Protein AF-A0A849TI08-F1 (afdb_monomer_lite)

Foldseek 3Di:
DPDPPDVVVVVVVVVVVVLVVLVVVLVVLCVVCVPDPVVVVVVLVVLVVVLVVLLVVQLVPWDCSVVLSVLLVVLLCLLPPDDPDLVCLVVSLVVNVVVLVVSLVVSLVVRLVRLVVVCVVVVDDPVVSVVVSVVNSVSSVSSSVSSSVSSVVVSSVVVNVVSCVVNVVVVVVVVVVVVVVVVVVVVD

Structure (mmCIF, N/CA/C/O backbone):
data_AF-A0A849TI08-F1
#
_entry.id   AF-A0A849TI08-F1
#
loop_
_atom_site.group_PDB
_atom_site.id
_atom_site.type_symbol
_atom_site.label_atom_id
_atom_site.label_alt_id
_atom_site.label_comp_id
_atom_site.label_asym_id
_atom_site.label_entity_id
_atom_site.label_seq_id
_atom_site.pdbx_PDB_ins_code
_atom_site.Cartn_x
_atom_site.Cartn_y
_atom_site.Cartn_z
_atom_site.occupancy
_atom_site.B_iso_or_equiv
_atom_site.auth_seq_id
_atom_site.auth_comp_id
_atom_site.auth_asym_id
_atom_site.auth_atom_id
_atom_site.pdbx_PDB_model_num
ATOM 1 N N . ASN A 1 1 ? 38.161 28.190 -32.619 1.00 37.94 1 ASN A N 1
ATOM 2 C CA . ASN A 1 1 ? 36.701 28.297 -32.388 1.00 37.94 1 ASN A CA 1
ATOM 3 C C . ASN A 1 1 ? 36.112 26.927 -32.057 1.00 37.94 1 ASN A C 1
ATOM 5 O O . ASN A 1 1 ? 35.535 26.290 -32.924 1.00 37.94 1 ASN A O 1
ATOM 9 N N . TYR A 1 2 ? 36.261 26.454 -30.813 1.00 41.66 2 TYR A N 1
ATOM 10 C CA . TYR A 1 2 ? 35.628 25.212 -30.346 1.00 41.66 2 TYR A CA 1
ATOM 11 C C . TYR A 1 2 ? 34.242 25.532 -29.775 1.00 41.66 2 TYR A C 1
ATOM 13 O O . TYR A 1 2 ? 34.091 25.804 -28.589 1.00 41.66 2 TYR A O 1
ATOM 21 N N . LYS A 1 3 ? 33.224 25.559 -30.639 1.00 44.84 3 LYS A N 1
ATOM 22 C CA . LYS A 1 3 ? 31.820 25.780 -30.253 1.00 44.84 3 LYS A CA 1
ATOM 23 C C . LYS A 1 3 ? 30.939 24.603 -30.685 1.00 44.84 3 LYS A C 1
ATOM 25 O O . LYS A 1 3 ? 29.987 24.785 -31.427 1.00 44.84 3 LYS A O 1
ATOM 30 N N . LEU A 1 4 ? 31.268 23.394 -30.219 1.00 48.03 4 LEU A N 1
ATOM 31 C CA . LEU A 1 4 ? 30.389 22.207 -30.284 1.00 48.03 4 LEU A CA 1
ATOM 32 C C . LEU A 1 4 ? 30.379 21.379 -28.975 1.00 48.03 4 LEU A C 1
ATOM 34 O O . LEU A 1 4 ? 29.753 20.326 -28.915 1.00 48.03 4 LEU A O 1
ATOM 38 N N . GLY A 1 5 ? 31.042 21.847 -27.906 1.00 51.00 5 GLY A N 1
ATOM 39 C CA . GLY A 1 5 ? 31.359 21.018 -26.730 1.00 51.00 5 GLY A CA 1
ATOM 40 C C . GLY A 1 5 ? 30.502 21.200 -25.470 1.00 51.00 5 GLY A C 1
ATOM 41 O O . GLY A 1 5 ? 30.611 20.375 -24.572 1.00 51.00 5 GLY A O 1
ATOM 42 N N . ALA A 1 6 ? 29.660 22.235 -25.364 1.00 58.88 6 ALA A N 1
ATOM 43 C CA . ALA A 1 6 ? 28.949 22.526 -24.107 1.00 58.88 6 ALA A CA 1
ATOM 44 C C . ALA A 1 6 ? 27.520 21.957 -24.049 1.00 58.88 6 ALA A C 1
ATOM 46 O O . ALA A 1 6 ? 27.098 21.466 -23.008 1.00 58.88 6 ALA A O 1
ATOM 47 N N . LEU A 1 7 ? 26.775 21.977 -25.161 1.00 61.03 7 LEU A N 1
ATOM 48 C CA . LEU A 1 7 ? 25.401 21.457 -25.189 1.00 61.03 7 LEU A CA 1
ATOM 49 C C . LEU A 1 7 ? 25.372 19.931 -25.320 1.00 61.03 7 LEU A C 1
ATOM 51 O O . LEU A 1 7 ? 24.753 19.264 -24.498 1.00 61.03 7 LEU A O 1
ATOM 55 N N . ASN A 1 8 ? 26.101 19.370 -26.287 1.00 70.06 8 ASN A N 1
ATOM 56 C CA . ASN A 1 8 ? 26.101 17.924 -26.533 1.00 70.06 8 ASN A CA 1
ATOM 57 C C . ASN A 1 8 ? 26.667 17.126 -25.348 1.00 70.06 8 ASN A C 1
ATOM 59 O O . ASN A 1 8 ? 26.099 16.103 -24.979 1.00 70.06 8 ASN A O 1
ATOM 63 N N . SER A 1 9 ? 27.732 17.617 -24.706 1.00 74.25 9 SER A N 1
ATOM 64 C CA . SER A 1 9 ? 28.339 16.953 -23.543 1.00 74.25 9 SER A CA 1
ATOM 65 C C . SER A 1 9 ? 27.429 16.984 -22.314 1.00 74.25 9 SER A C 1
ATOM 67 O O . SER A 1 9 ? 27.289 15.970 -21.636 1.00 74.25 9 SER A O 1
ATOM 69 N N . ASN A 1 10 ? 26.753 18.110 -22.051 1.00 77.50 10 ASN A N 1
ATOM 70 C CA . ASN A 1 10 ? 25.797 18.205 -20.946 1.00 77.50 10 ASN A CA 1
ATOM 71 C C . ASN A 1 10 ? 24.572 17.314 -21.184 1.00 77.50 10 ASN A C 1
ATOM 73 O O . ASN A 1 10 ? 24.116 16.639 -20.264 1.00 77.50 10 ASN A O 1
ATOM 77 N N . VAL A 1 11 ? 24.069 17.261 -22.422 1.00 78.25 11 VAL A N 1
ATOM 78 C CA . VAL A 1 11 ? 22.968 16.362 -22.797 1.00 78.25 11 VAL A CA 1
ATOM 79 C C . VAL A 1 11 ? 23.388 14.900 -22.633 1.00 78.25 11 VAL A C 1
ATOM 81 O O . VAL A 1 11 ? 22.668 14.136 -21.996 1.00 78.25 11 VAL A O 1
ATOM 84 N N . ALA A 1 12 ? 24.569 14.513 -23.121 1.00 79.62 12 ALA A N 1
ATOM 85 C CA . ALA A 1 12 ? 25.089 13.154 -22.971 1.00 79.62 12 ALA A CA 1
ATOM 86 C C . ALA A 1 12 ? 25.277 12.758 -21.495 1.00 79.62 12 ALA A C 1
ATOM 88 O O . ALA A 1 12 ? 24.916 11.649 -21.100 1.00 79.62 12 ALA A O 1
ATOM 89 N N . PHE A 1 13 ? 25.781 13.674 -20.664 1.00 79.38 13 PHE A N 1
ATOM 90 C CA . PHE A 1 13 ? 25.929 13.466 -19.223 1.00 79.38 13 PHE A CA 1
ATOM 91 C C . PHE A 1 13 ? 24.577 13.258 -18.521 1.00 79.38 13 PHE A C 1
ATOM 93 O O . PHE A 1 13 ? 24.419 12.307 -17.756 1.00 79.38 13 PHE A O 1
ATOM 100 N N . ILE A 1 14 ? 23.575 14.093 -18.823 1.00 82.88 14 ILE A N 1
ATOM 101 C CA . ILE A 1 14 ? 22.218 13.958 -18.271 1.00 82.88 14 ILE A CA 1
ATOM 102 C C . ILE A 1 14 ? 21.575 12.639 -18.721 1.00 82.88 14 ILE A C 1
ATOM 104 O O . ILE A 1 14 ? 20.974 11.945 -17.902 1.00 82.88 14 ILE A O 1
ATOM 108 N N . VAL A 1 15 ? 21.733 12.251 -19.990 1.00 80.56 15 VAL A N 1
ATOM 109 C CA . VAL A 1 15 ? 21.227 10.969 -20.508 1.00 80.56 15 VAL A CA 1
ATOM 110 C C . VAL A 1 15 ? 21.872 9.792 -19.776 1.00 80.56 15 VAL A C 1
ATOM 112 O O . VAL A 1 15 ? 21.155 8.897 -19.331 1.00 80.56 15 VAL A O 1
ATOM 115 N N . MET A 1 16 ? 23.192 9.806 -19.570 1.00 83.56 16 MET A N 1
ATOM 116 C CA . MET A 1 16 ? 23.875 8.768 -18.789 1.00 83.56 16 MET A CA 1
ATOM 117 C C . MET A 1 16 ? 23.369 8.695 -17.346 1.00 83.56 16 MET A C 1
ATOM 119 O O . MET A 1 16 ? 23.127 7.597 -16.849 1.00 83.56 16 MET A O 1
ATOM 123 N N . LEU A 1 17 ? 23.145 9.836 -16.687 1.00 85.00 17 LEU A N 1
ATOM 124 C CA . LEU A 1 17 ? 22.570 9.874 -15.338 1.00 85.00 17 LEU A CA 1
ATOM 125 C C . LEU A 1 17 ? 21.150 9.302 -15.291 1.00 85.00 17 LEU A C 1
ATOM 127 O O . LEU A 1 17 ? 20.833 8.534 -14.383 1.00 85.00 17 LEU A O 1
ATOM 131 N N . ILE A 1 18 ? 20.303 9.630 -16.271 1.00 81.75 18 ILE A N 1
ATOM 132 C CA . ILE A 1 18 ? 18.939 9.092 -16.371 1.00 81.75 18 ILE A CA 1
ATOM 133 C C . ILE A 1 18 ? 18.975 7.576 -16.598 1.00 81.75 18 ILE A C 1
ATOM 135 O O . ILE A 1 18 ? 18.240 6.845 -15.935 1.00 81.75 18 ILE A O 1
ATOM 139 N N . VAL A 1 19 ? 19.841 7.086 -17.489 1.00 80.75 19 VAL A N 1
ATOM 140 C CA . VAL A 1 19 ? 19.988 5.650 -17.781 1.00 80.75 19 VAL A CA 1
ATOM 141 C C . VAL A 1 19 ? 20.526 4.889 -16.563 1.00 80.75 19 VAL A C 1
ATOM 143 O O . VAL A 1 19 ? 19.939 3.882 -16.163 1.00 80.75 19 VAL A O 1
ATOM 146 N N . ALA A 1 20 ? 21.585 5.388 -15.919 1.00 82.94 20 ALA A N 1
ATOM 147 C CA . ALA A 1 20 ? 22.158 4.781 -14.717 1.00 82.94 20 ALA A CA 1
ATOM 148 C C . ALA A 1 20 ? 21.165 4.799 -13.541 1.00 82.94 20 ALA A C 1
ATOM 150 O O . ALA A 1 20 ? 20.949 3.777 -12.885 1.00 82.94 20 ALA A O 1
ATOM 151 N N . GLY A 1 21 ? 20.493 5.934 -13.319 1.00 83.25 21 GLY A N 1
ATOM 152 C CA . GLY A 1 21 ? 19.443 6.077 -12.310 1.00 83.25 21 GLY A CA 1
ATOM 153 C C . GLY A 1 21 ? 18.250 5.152 -12.569 1.00 83.25 21 GLY A C 1
ATOM 154 O O . GLY A 1 21 ? 17.744 4.522 -11.639 1.00 83.25 21 GLY A O 1
ATOM 155 N N . SER A 1 22 ? 17.850 4.988 -13.834 1.00 81.75 22 SER A N 1
ATOM 156 C CA . SER A 1 22 ? 16.802 4.049 -14.252 1.00 81.75 22 SER A CA 1
ATOM 157 C C . SER A 1 22 ? 17.158 2.601 -13.902 1.00 81.75 22 SER A C 1
ATOM 159 O O . SER A 1 22 ? 16.290 1.863 -13.435 1.00 81.75 22 SER A O 1
ATOM 161 N N . GLY A 1 23 ? 18.427 2.198 -14.032 1.00 77.31 23 GLY A N 1
ATOM 162 C CA . GLY A 1 23 ? 18.893 0.868 -13.625 1.00 77.31 23 GLY A CA 1
ATOM 163 C C . GLY A 1 23 ? 18.788 0.618 -12.114 1.00 77.31 23 GLY A C 1
ATOM 164 O O . GLY A 1 23 ? 18.317 -0.440 -11.687 1.00 77.31 23 GLY A O 1
ATOM 165 N N . VAL A 1 24 ? 19.162 1.606 -11.292 1.00 81.50 24 VAL A N 1
ATOM 166 C CA . VAL A 1 24 ? 19.056 1.524 -9.820 1.00 81.50 24 VAL A CA 1
ATOM 167 C C . VAL A 1 24 ? 17.592 1.445 -9.376 1.00 81.50 24 VAL A C 1
ATOM 169 O O . VAL A 1 24 ? 17.234 0.580 -8.572 1.00 81.50 24 VAL A O 1
ATOM 172 N N . ILE A 1 25 ? 16.733 2.301 -9.939 1.00 79.69 25 ILE A N 1
ATOM 173 C CA . ILE A 1 25 ? 15.285 2.300 -9.679 1.00 79.69 25 ILE A CA 1
ATOM 174 C C . ILE A 1 25 ? 14.667 0.964 -10.106 1.00 79.69 25 ILE A C 1
ATOM 176 O O . ILE A 1 25 ? 13.910 0.364 -9.341 1.00 79.69 25 ILE A O 1
ATOM 180 N N . GLY A 1 26 ? 15.045 0.457 -11.281 1.00 74.50 26 GLY A N 1
ATOM 181 C CA . GLY A 1 26 ? 14.608 -0.838 -11.793 1.00 74.50 26 GLY A CA 1
ATOM 182 C C . GLY A 1 26 ? 14.936 -1.980 -10.839 1.00 74.50 26 GLY A C 1
ATOM 183 O O . GLY A 1 26 ? 14.050 -2.752 -10.482 1.00 74.50 26 GLY A O 1
ATOM 184 N N . ARG A 1 27 ? 16.175 -2.048 -10.333 1.00 79.12 27 ARG A N 1
ATOM 185 C CA . ARG A 1 27 ? 16.592 -3.066 -9.351 1.00 79.12 27 ARG A CA 1
ATOM 186 C C . ARG A 1 27 ? 15.822 -2.960 -8.032 1.00 79.12 27 ARG A C 1
ATOM 188 O O . ARG A 1 27 ? 15.434 -3.987 -7.473 1.00 79.12 27 ARG A O 1
ATOM 195 N N . TYR A 1 28 ? 15.574 -1.744 -7.544 1.00 77.62 28 TYR A N 1
ATOM 196 C CA . TYR A 1 28 ? 14.790 -1.526 -6.327 1.00 77.62 28 TYR A CA 1
ATOM 197 C C . TYR A 1 28 ? 13.341 -2.016 -6.485 1.00 77.62 28 TYR A C 1
ATOM 199 O O . TYR A 1 28 ? 12.833 -2.756 -5.639 1.00 77.62 28 TYR A O 1
ATOM 207 N N . ILE A 1 29 ? 12.690 -1.659 -7.597 1.00 74.00 29 ILE A N 1
ATOM 208 C CA . ILE A 1 29 ? 11.325 -2.098 -7.915 1.00 74.00 29 ILE A CA 1
ATOM 209 C C . ILE A 1 29 ? 11.286 -3.617 -8.133 1.00 74.00 29 ILE A C 1
ATOM 211 O O . ILE A 1 29 ? 10.404 -4.294 -7.605 1.00 74.00 29 ILE A O 1
ATOM 215 N N . TYR A 1 30 ? 12.269 -4.172 -8.844 1.00 69.69 30 TYR A N 1
ATOM 216 C CA . TYR A 1 30 ? 12.378 -5.603 -9.116 1.00 69.69 30 TYR A CA 1
ATOM 217 C C . TYR A 1 30 ? 12.456 -6.420 -7.824 1.00 69.69 30 TYR A C 1
ATOM 219 O O . TYR A 1 30 ? 11.678 -7.355 -7.647 1.00 69.69 30 TYR A O 1
ATOM 227 N N . GLY A 1 31 ? 13.291 -6.013 -6.861 1.00 71.94 31 GLY A N 1
ATOM 228 C CA . GLY A 1 31 ? 13.360 -6.663 -5.546 1.00 71.94 31 GLY A CA 1
ATOM 229 C C . GLY A 1 31 ? 12.025 -6.641 -4.792 1.00 71.94 31 GLY A C 1
ATOM 230 O O . GLY A 1 31 ? 11.697 -7.576 -4.063 1.00 71.94 31 GLY A O 1
ATOM 231 N N . LYS A 1 32 ? 11.200 -5.612 -5.014 1.00 69.12 32 LYS A N 1
ATOM 232 C CA . LYS A 1 32 ? 9.851 -5.531 -4.447 1.00 69.12 32 LYS A CA 1
ATOM 233 C C . LYS A 1 32 ? 8.814 -6.331 -5.238 1.00 69.12 32 LYS A C 1
ATOM 235 O O . LYS A 1 32 ? 7.817 -6.703 -4.631 1.00 69.12 32 LYS A O 1
ATOM 240 N N . ILE A 1 33 ? 9.030 -6.678 -6.512 1.00 66.25 33 ILE A N 1
ATOM 241 C CA . ILE A 1 33 ? 8.042 -7.327 -7.410 1.00 66.25 33 ILE A CA 1
ATOM 242 C C . ILE A 1 33 ? 8.385 -8.787 -7.792 1.00 66.25 33 ILE A C 1
ATOM 244 O O . ILE A 1 33 ? 7.500 -9.530 -8.217 1.00 66.25 33 ILE A O 1
ATOM 248 N N . HIS A 1 34 ? 9.568 -9.303 -7.449 1.00 52.38 34 HIS A N 1
ATOM 249 C CA . HIS A 1 34 ? 10.001 -10.637 -7.900 1.00 52.38 34 HIS A CA 1
ATOM 250 C C . HIS A 1 34 ? 9.404 -11.896 -7.212 1.00 52.38 34 HIS A C 1
ATOM 252 O O . HIS A 1 34 ? 9.575 -12.998 -7.714 1.00 52.38 34 HIS A O 1
ATOM 258 N N . LEU A 1 35 ? 8.621 -11.804 -6.132 1.00 52.06 35 LEU A N 1
ATOM 259 C CA . LEU A 1 35 ? 7.678 -12.884 -5.777 1.00 52.06 35 LEU A CA 1
ATOM 260 C C . LEU A 1 35 ? 6.534 -12.881 -6.808 1.00 52.06 35 LEU A C 1
ATOM 262 O O . LEU A 1 35 ? 5.759 -11.925 -6.840 1.00 52.06 35 LEU A O 1
ATOM 266 N N . GLY A 1 36 ? 6.493 -13.902 -7.671 1.00 55.50 36 GLY A N 1
ATOM 267 C CA . GLY A 1 36 ? 5.693 -14.018 -8.900 1.00 55.50 36 GLY A CA 1
ATOM 268 C C . GLY A 1 36 ? 4.439 -13.140 -8.992 1.00 55.50 36 GLY A C 1
ATOM 269 O O . GLY A 1 36 ? 3.529 -13.251 -8.174 1.00 55.50 36 GLY A O 1
ATOM 270 N N . LEU A 1 37 ? 4.373 -12.302 -10.032 1.00 55.16 37 LEU A N 1
ATOM 271 C CA . LEU A 1 37 ? 3.255 -11.392 -10.333 1.00 55.16 37 LEU A CA 1
ATOM 272 C C . LEU A 1 37 ? 1.881 -12.082 -10.243 1.00 55.16 37 LEU A C 1
ATOM 274 O O . LEU A 1 37 ? 0.941 -11.517 -9.687 1.00 55.16 37 LEU A O 1
ATOM 278 N N . ASN A 1 38 ? 1.787 -13.329 -10.711 1.00 55.62 38 A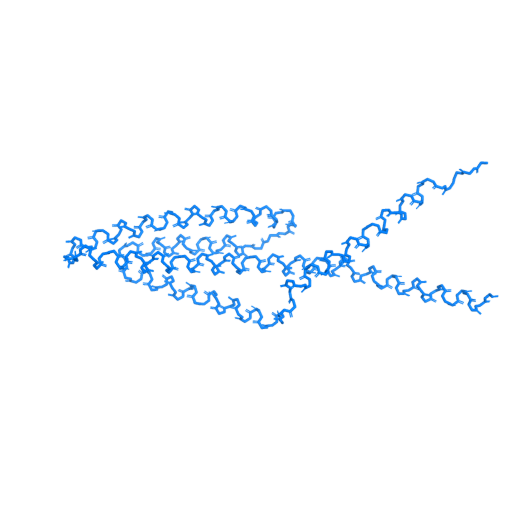SN A N 1
ATOM 279 C CA . ASN A 1 38 ? 0.559 -14.122 -10.644 1.00 55.62 38 ASN A CA 1
ATOM 280 C C . ASN A 1 38 ? 0.262 -14.614 -9.219 1.00 55.62 38 ASN A C 1
ATOM 282 O O . ASN A 1 38 ? -0.857 -14.455 -8.738 1.00 55.62 38 ASN A O 1
ATOM 286 N N . GLY A 1 39 ? 1.272 -15.124 -8.505 1.00 58.44 39 GLY A N 1
ATOM 287 C CA . GLY A 1 39 ? 1.126 -15.566 -7.114 1.00 58.44 39 GLY A CA 1
ATOM 288 C C . GLY A 1 39 ? 0.742 -14.423 -6.175 1.00 58.44 39 GLY A C 1
ATOM 289 O O . GLY A 1 39 ? -0.049 -14.609 -5.255 1.00 58.44 39 GLY A O 1
ATOM 290 N N . ARG A 1 40 ? 1.222 -13.204 -6.445 1.00 62.88 40 ARG A N 1
ATOM 291 C CA . ARG A 1 40 ? 0.862 -12.030 -5.649 1.00 62.88 40 ARG A CA 1
ATOM 292 C C . ARG A 1 40 ? -0.497 -11.437 -5.960 1.00 62.88 40 ARG A C 1
ATOM 294 O O . ARG A 1 40 ? -1.150 -10.994 -5.023 1.00 62.88 40 ARG A O 1
ATOM 301 N N . LYS A 1 41 ? -0.956 -11.461 -7.213 1.00 64.62 41 LYS A N 1
ATOM 302 C CA . LYS A 1 41 ? -2.346 -11.092 -7.533 1.00 64.62 41 LYS A CA 1
ATOM 303 C C . LYS A 1 41 ? -3.334 -12.025 -6.838 1.00 64.62 41 LYS A C 1
ATOM 305 O O . LYS A 1 41 ? -4.305 -11.548 -6.259 1.00 64.62 41 LYS A O 1
ATOM 310 N N . VAL A 1 42 ? -3.035 -13.326 -6.816 1.00 64.88 42 VAL A N 1
ATOM 311 C CA . VAL A 1 42 ? -3.814 -14.319 -6.061 1.00 64.88 42 VAL A CA 1
ATOM 312 C C . VAL A 1 42 ? -3.760 -14.030 -4.561 1.00 64.88 42 VAL A C 1
ATOM 314 O O . VAL A 1 42 ? -4.810 -13.937 -3.935 1.00 64.88 42 VAL A O 1
ATOM 317 N N . ALA A 1 43 ? -2.572 -13.785 -4.000 1.00 69.38 43 ALA A N 1
ATOM 318 C CA . ALA A 1 43 ? -2.433 -13.469 -2.579 1.00 69.38 43 ALA A CA 1
ATOM 319 C C . ALA A 1 43 ? -3.159 -12.171 -2.181 1.00 69.38 43 ALA A C 1
ATOM 321 O O . ALA A 1 43 ? -3.722 -12.090 -1.100 1.00 69.38 43 ALA A O 1
ATOM 322 N N . ILE A 1 44 ? -3.175 -11.147 -3.037 1.00 67.25 44 ILE A N 1
ATOM 323 C CA . ILE A 1 44 ? -3.881 -9.886 -2.766 1.00 67.25 44 ILE A CA 1
ATOM 324 C C . ILE A 1 44 ? -5.386 -10.071 -2.836 1.00 67.25 44 ILE A C 1
ATOM 326 O O . ILE A 1 44 ? -6.090 -9.539 -1.984 1.00 67.25 44 ILE A O 1
ATOM 330 N N . LYS A 1 45 ? -5.871 -10.835 -3.820 1.00 74.38 45 LYS A N 1
ATOM 331 C CA . LYS A 1 45 ? -7.284 -11.190 -3.903 1.00 74.38 45 LYS A CA 1
ATOM 332 C C . LYS A 1 45 ? -7.721 -11.947 -2.649 1.00 74.38 45 LYS A C 1
ATOM 334 O O . LYS A 1 45 ? -8.697 -11.548 -2.039 1.00 74.38 45 LYS A O 1
ATOM 339 N N . GLN A 1 46 ? -6.936 -12.929 -2.205 1.00 75.81 46 GLN A N 1
ATOM 340 C CA . GLN A 1 46 ? -7.174 -13.638 -0.943 1.00 75.81 46 GLN A CA 1
ATOM 341 C C . GLN A 1 46 ? -7.181 -12.687 0.259 1.00 75.81 46 GLN A C 1
ATOM 343 O O . GLN A 1 46 ? -8.123 -12.698 1.032 1.00 75.81 46 GLN A O 1
ATOM 348 N N . ILE A 1 47 ? -6.197 -11.790 0.371 1.00 72.44 47 ILE A N 1
ATOM 349 C CA . ILE A 1 47 ? -6.132 -10.798 1.456 1.00 72.44 47 ILE A CA 1
ATOM 350 C C . ILE A 1 47 ? -7.357 -9.861 1.458 1.00 72.44 47 ILE A C 1
ATOM 352 O O . ILE A 1 47 ? -7.835 -9.479 2.524 1.00 72.44 47 ILE A O 1
ATOM 356 N N . LEU A 1 48 ? -7.855 -9.464 0.284 1.00 74.75 48 LEU A N 1
ATOM 357 C CA . LEU A 1 48 ? -9.067 -8.649 0.138 1.00 74.75 48 LEU A CA 1
ATOM 358 C C . LEU A 1 48 ? -10.335 -9.446 0.468 1.00 74.75 48 LEU A C 1
ATOM 360 O O . LEU A 1 48 ? -11.226 -8.910 1.124 1.00 74.75 48 LEU A O 1
ATOM 364 N N . ASP A 1 49 ? -10.402 -10.709 0.053 1.00 79.31 49 ASP A N 1
ATOM 365 C CA . ASP A 1 49 ? -11.514 -11.613 0.350 1.00 79.31 49 ASP A CA 1
ATOM 366 C C . ASP A 1 49 ? -11.583 -11.911 1.862 1.00 79.31 49 ASP A C 1
ATOM 368 O O . ASP A 1 49 ? -12.658 -11.822 2.459 1.00 79.31 49 ASP A O 1
ATOM 372 N N . ASP A 1 50 ? -10.437 -12.139 2.510 1.00 76.88 50 ASP A N 1
ATOM 373 C CA . ASP A 1 50 ? -10.306 -12.287 3.964 1.00 76.88 50 ASP A CA 1
ATOM 374 C C . ASP A 1 50 ? -10.719 -10.998 4.688 1.00 76.88 50 ASP A C 1
ATOM 376 O O . ASP A 1 50 ? -11.450 -11.030 5.680 1.00 76.88 50 ASP A O 1
ATOM 380 N N . ALA A 1 51 ? -10.303 -9.836 4.171 1.00 75.00 51 ALA A N 1
ATOM 381 C CA . ALA A 1 51 ? -10.695 -8.531 4.697 1.00 75.00 51 ALA A CA 1
ATOM 382 C C . ALA A 1 51 ? -12.212 -8.299 4.605 1.00 75.00 51 ALA A C 1
ATOM 384 O O . ALA A 1 51 ? -12.819 -7.827 5.570 1.00 75.00 51 ALA A O 1
ATOM 385 N N . ALA A 1 52 ? -12.836 -8.684 3.491 1.00 77.12 52 ALA A N 1
ATOM 386 C CA . ALA A 1 52 ? -14.285 -8.648 3.327 1.00 77.12 52 ALA A CA 1
ATOM 387 C C . ALA A 1 52 ? -14.994 -9.637 4.272 1.00 77.12 52 ALA A C 1
ATOM 389 O O . ALA A 1 52 ? -16.060 -9.324 4.804 1.00 77.12 52 ALA A O 1
ATOM 390 N N . GLY A 1 53 ? -14.395 -10.805 4.527 1.00 77.62 53 GLY A N 1
ATOM 391 C CA . GLY A 1 53 ? -14.852 -11.757 5.541 1.00 77.62 53 GLY A CA 1
ATOM 392 C C . GLY A 1 53 ? -14.863 -11.144 6.943 1.00 77.62 53 GLY A C 1
ATOM 393 O O . GLY A 1 53 ? -15.906 -11.127 7.593 1.00 77.62 53 GLY A O 1
ATOM 394 N N . MET A 1 54 ? -13.745 -10.545 7.367 1.00 73.88 54 MET A N 1
ATOM 395 C CA . MET A 1 54 ? -13.626 -9.862 8.665 1.00 73.88 54 MET A CA 1
ATOM 396 C C . MET A 1 54 ? -14.636 -8.716 8.816 1.00 73.88 54 MET A C 1
ATOM 398 O O . MET A 1 54 ? -15.238 -8.546 9.876 1.00 73.88 54 MET A O 1
ATOM 402 N N . GLN A 1 55 ? -14.854 -7.944 7.749 1.00 73.44 55 GLN A N 1
ATOM 403 C CA . GLN A 1 55 ? -15.839 -6.863 7.715 1.00 73.44 55 GLN A CA 1
ATOM 404 C C . GLN A 1 55 ? -17.276 -7.380 7.904 1.00 73.44 55 GLN A C 1
ATOM 406 O O . GLN A 1 55 ? -18.047 -6.766 8.643 1.00 73.44 55 GLN A O 1
ATOM 411 N N . ARG A 1 56 ? -17.640 -8.514 7.286 1.00 75.50 56 ARG A N 1
ATOM 412 C CA . ARG A 1 56 ? -18.962 -9.140 7.482 1.00 75.50 56 ARG A CA 1
ATOM 413 C C . ARG A 1 56 ? -19.145 -9.665 8.903 1.00 75.50 56 ARG A C 1
ATOM 415 O O . ARG A 1 56 ? -20.203 -9.428 9.478 1.00 75.50 56 ARG A O 1
ATOM 422 N N . SER A 1 57 ? -18.127 -10.311 9.476 1.00 72.56 57 SER A N 1
ATOM 423 C CA . SER A 1 57 ? -18.178 -10.794 10.863 1.00 72.56 57 SER A CA 1
ATOM 424 C C . SER A 1 57 ? -18.389 -9.647 11.856 1.00 72.56 57 SER A C 1
ATOM 426 O O . SER A 1 57 ? -19.202 -9.757 12.764 1.00 72.56 57 SER A O 1
ATOM 428 N N . LEU A 1 58 ? -17.726 -8.505 11.641 1.00 70.44 58 LEU A N 1
ATOM 429 C CA . LEU A 1 58 ? -17.904 -7.311 12.476 1.00 70.44 58 LEU A CA 1
ATOM 430 C C . LEU A 1 58 ? -19.297 -6.683 12.339 1.00 70.44 58 LEU A C 1
ATOM 432 O O . LEU A 1 58 ? -19.856 -6.219 13.328 1.00 70.44 58 LEU A O 1
ATOM 436 N N . GLY A 1 59 ? -19.862 -6.626 11.131 1.00 70.44 59 GLY A N 1
ATOM 437 C CA . GLY A 1 59 ? -21.159 -5.981 10.928 1.00 70.44 59 GLY A CA 1
ATOM 438 C C . GLY A 1 59 ? -22.374 -6.826 11.313 1.00 70.44 59 GLY A C 1
ATOM 439 O O . GLY A 1 59 ? -23.431 -6.249 11.552 1.00 70.44 59 GLY A O 1
ATOM 440 N N . GLY A 1 60 ? -22.237 -8.155 11.377 1.00 70.69 60 GLY A N 1
ATOM 441 C CA . GLY A 1 60 ? -23.311 -9.058 11.805 1.00 70.69 60 GLY A CA 1
ATOM 442 C C . GLY A 1 60 ? -23.555 -9.062 13.318 1.00 70.69 60 GLY A C 1
ATOM 443 O O . GLY A 1 60 ? -24.697 -9.205 13.746 1.00 70.69 60 GLY A O 1
ATOM 444 N N . ASP A 1 61 ? -22.504 -8.847 14.114 1.00 67.88 61 ASP A N 1
ATOM 445 C CA . ASP A 1 61 ? -22.540 -9.001 15.577 1.00 67.88 61 ASP A CA 1
ATOM 446 C C . ASP A 1 61 ? -22.685 -7.679 16.355 1.00 67.88 61 ASP A C 1
ATOM 448 O O . ASP A 1 61 ? -22.804 -7.699 17.581 1.00 67.88 61 ASP A O 1
ATOM 452 N N . LEU A 1 62 ? -22.663 -6.521 15.679 1.00 66.38 62 LEU A N 1
ATOM 453 C CA . LEU A 1 62 ? -22.634 -5.203 16.326 1.00 66.38 62 LEU A CA 1
ATOM 454 C C . LEU A 1 62 ? -23.846 -4.323 15.963 1.00 66.38 62 LEU A C 1
ATOM 456 O O . LEU A 1 62 ? -24.127 -4.113 14.778 1.00 66.38 62 LEU A O 1
ATOM 460 N N . PRO A 1 63 ? -24.502 -3.680 16.950 1.00 64.81 63 PRO A N 1
ATOM 461 C CA . PRO A 1 63 ? -25.439 -2.589 16.700 1.00 64.81 63 PRO A CA 1
ATOM 462 C C . PRO A 1 63 ? -24.722 -1.435 15.987 1.00 64.81 63 PRO A C 1
ATOM 464 O O . PRO A 1 63 ? -23.701 -0.937 16.464 1.00 64.81 63 PRO A O 1
ATOM 467 N N . GLY A 1 64 ? -25.239 -1.011 14.831 1.00 67.06 64 GLY A N 1
ATOM 468 C CA . GLY A 1 64 ? -24.568 -0.029 13.964 1.00 67.06 64 GLY A CA 1
ATOM 469 C C . GLY A 1 64 ? -23.501 -0.628 13.035 1.00 67.06 64 GLY A C 1
ATOM 470 O O . GLY A 1 64 ? -22.721 0.111 12.431 1.00 67.06 64 GLY A O 1
ATOM 471 N N . GLY A 1 65 ? -23.470 -1.957 12.886 1.00 69.50 65 GLY A N 1
ATOM 472 C CA . GLY A 1 65 ? -22.558 -2.670 11.994 1.00 69.50 65 GLY A CA 1
ATOM 473 C C . GLY A 1 65 ? -22.613 -2.211 10.532 1.00 69.50 65 GLY A C 1
ATOM 474 O O . GLY A 1 65 ? -21.581 -2.194 9.866 1.00 69.50 65 GLY A O 1
ATOM 475 N N . SER A 1 66 ? -23.769 -1.754 10.038 1.00 73.44 66 SER A N 1
ATOM 476 C CA . SER A 1 66 ? -23.916 -1.228 8.671 1.00 73.44 66 SER A CA 1
ATOM 477 C C . SER A 1 66 ? -23.071 0.027 8.418 1.00 73.44 66 SER A C 1
ATOM 479 O O . SER A 1 66 ? -22.405 0.112 7.388 1.00 73.44 66 SER A O 1
ATOM 481 N N . GLU A 1 67 ? -23.025 0.968 9.366 1.00 76.19 67 GLU A N 1
ATOM 482 C CA . GLU A 1 67 ? -22.195 2.176 9.261 1.00 76.19 67 GLU A CA 1
ATOM 483 C C . GLU A 1 67 ? -20.701 1.845 9.336 1.00 76.19 67 GLU A C 1
ATOM 485 O O . GLU A 1 67 ? -19.889 2.436 8.624 1.00 76.19 67 GLU A O 1
ATOM 490 N N . ILE A 1 68 ? -20.335 0.877 10.182 1.00 72.94 68 ILE A N 1
ATOM 491 C CA . ILE A 1 68 ? -18.958 0.383 10.320 1.00 72.94 68 ILE A CA 1
ATOM 492 C C . ILE A 1 68 ? -18.497 -0.250 9.005 1.00 72.94 68 ILE A C 1
ATOM 494 O O . ILE A 1 68 ? -17.428 0.093 8.494 1.00 72.94 68 ILE A O 1
ATOM 498 N N . ILE A 1 69 ? -19.329 -1.118 8.421 1.00 78.12 69 ILE A N 1
ATOM 499 C CA . ILE A 1 69 ? -19.091 -1.717 7.107 1.00 78.12 69 ILE A CA 1
ATOM 500 C C . ILE A 1 69 ? -18.951 -0.618 6.048 1.00 78.12 69 ILE A C 1
ATOM 502 O O . ILE A 1 69 ? -18.022 -0.681 5.248 1.00 78.12 69 ILE A O 1
ATOM 506 N N . GLN A 1 70 ? -19.818 0.392 6.043 1.00 79.88 70 GLN A N 1
ATOM 507 C CA . GLN A 1 70 ? -19.789 1.453 5.036 1.00 79.88 70 GLN A CA 1
ATOM 508 C C . GLN A 1 70 ? -18.532 2.337 5.134 1.00 79.88 70 GLN A C 1
ATOM 510 O O . GLN A 1 70 ? -17.944 2.700 4.112 1.00 79.88 70 GLN A O 1
ATOM 515 N N . GLU A 1 71 ? -18.066 2.666 6.344 1.00 77.88 71 GLU A N 1
ATOM 516 C CA . GLU A 1 71 ? -16.810 3.411 6.532 1.00 77.88 71 GLU A CA 1
ATOM 517 C C . GLU A 1 71 ? -15.604 2.578 6.062 1.00 77.88 71 GLU A C 1
ATOM 519 O O . GLU A 1 71 ? -14.702 3.092 5.390 1.00 77.88 71 GLU A O 1
ATOM 524 N N . MET A 1 72 ? -15.617 1.272 6.348 1.00 75.25 72 MET A N 1
ATOM 525 C CA . MET A 1 72 ? -14.595 0.329 5.893 1.00 75.25 72 MET A CA 1
ATOM 526 C C . MET A 1 72 ? -14.566 0.205 4.362 1.00 75.25 72 MET A C 1
ATOM 528 O O . MET A 1 72 ? -13.476 0.286 3.784 1.00 75.25 72 MET A O 1
ATOM 532 N N . SER A 1 73 ? -15.719 0.069 3.696 1.00 77.25 73 SER A N 1
ATOM 533 C CA . SER A 1 73 ? -15.797 -0.046 2.231 1.00 77.25 73 SER A CA 1
ATOM 534 C C . SER A 1 73 ? -15.388 1.247 1.529 1.00 77.25 73 SER A C 1
ATOM 536 O O . SER A 1 73 ? -14.588 1.211 0.598 1.00 77.25 73 SER A O 1
ATOM 538 N N . THR A 1 74 ? -15.835 2.400 2.031 1.00 81.50 74 THR A N 1
ATOM 539 C CA . THR A 1 74 ? -15.456 3.715 1.488 1.00 81.50 74 THR A CA 1
ATOM 540 C C . THR A 1 74 ? -13.940 3.910 1.548 1.00 81.50 74 THR A C 1
ATOM 542 O O . THR A 1 74 ? -13.316 4.394 0.602 1.00 81.50 74 THR A O 1
ATOM 545 N N . PHE A 1 75 ? -13.306 3.500 2.653 1.00 76.50 75 PHE A N 1
ATOM 546 C CA . PHE A 1 75 ? -11.851 3.545 2.760 1.00 76.50 75 PHE A CA 1
ATOM 547 C C . PHE A 1 75 ? -11.167 2.607 1.753 1.00 76.50 75 PHE A C 1
ATOM 549 O O . PHE A 1 75 ? -10.176 3.003 1.135 1.00 76.50 75 PHE A O 1
ATOM 556 N N . ALA A 1 76 ? -11.693 1.393 1.565 1.00 75.62 76 ALA A N 1
ATOM 557 C CA . ALA A 1 76 ? -11.170 0.432 0.597 1.00 75.62 76 ALA A CA 1
ATOM 558 C C . ALA A 1 76 ? -11.215 0.978 -0.836 1.00 75.62 76 ALA A C 1
ATOM 560 O O . ALA A 1 76 ? -10.208 0.925 -1.543 1.00 75.62 76 ALA A O 1
ATOM 561 N N . GLU A 1 77 ? -12.339 1.571 -1.239 1.00 79.00 77 GLU A N 1
ATOM 562 C CA . GLU A 1 77 ? -12.506 2.191 -2.556 1.00 79.00 77 GLU A CA 1
ATOM 563 C C . GLU A 1 77 ? -11.509 3.330 -2.774 1.00 79.00 77 GLU A C 1
ATOM 565 O O . GLU A 1 77 ? -10.810 3.369 -3.786 1.00 79.00 77 GLU A O 1
ATOM 570 N N . VAL A 1 78 ? -11.362 4.222 -1.791 1.00 78.38 78 VAL A N 1
ATOM 571 C CA . VAL A 1 78 ? -10.398 5.327 -1.868 1.00 78.38 78 VAL A CA 1
ATOM 572 C C . VAL A 1 78 ? -8.959 4.806 -1.917 1.00 78.38 78 VAL A C 1
ATOM 574 O O . VAL A 1 78 ? -8.126 5.362 -2.638 1.00 78.38 78 VAL A O 1
ATOM 577 N N . ALA A 1 79 ? -8.630 3.741 -1.186 1.00 72.88 79 ALA A N 1
ATOM 578 C CA . ALA A 1 79 ? -7.306 3.129 -1.239 1.00 72.88 79 ALA A CA 1
ATOM 579 C C . ALA A 1 79 ? -7.019 2.522 -2.623 1.00 72.88 79 ALA A C 1
ATOM 581 O O . ALA A 1 79 ? -5.939 2.754 -3.177 1.00 72.88 79 ALA A O 1
ATOM 582 N N . MET A 1 80 ? -8.001 1.828 -3.204 1.00 72.19 80 MET A N 1
ATOM 583 C CA . MET A 1 80 ? -7.903 1.119 -4.486 1.00 72.19 80 MET A CA 1
ATOM 584 C C . MET A 1 80 ? -8.140 1.988 -5.727 1.00 72.19 80 MET A C 1
ATOM 586 O O . MET A 1 80 ? -7.864 1.532 -6.836 1.00 72.19 80 MET A O 1
ATOM 590 N N . ALA A 1 81 ? -8.606 3.230 -5.568 1.00 75.00 81 ALA A N 1
ATOM 591 C CA . ALA A 1 81 ? -8.937 4.109 -6.684 1.00 75.00 81 ALA A CA 1
ATOM 592 C C . ALA A 1 81 ? -7.780 4.231 -7.709 1.00 75.00 81 ALA A C 1
ATOM 594 O O . ALA A 1 81 ? -6.628 4.491 -7.312 1.00 75.00 81 ALA A O 1
ATOM 595 N N . PRO A 1 82 ? -8.062 4.094 -9.023 1.00 61.69 82 PRO A N 1
ATOM 596 C CA . PRO A 1 82 ? -7.072 4.313 -10.073 1.00 61.69 82 PRO A CA 1
ATOM 597 C C . PRO A 1 82 ? -6.586 5.771 -10.047 1.00 61.69 82 PRO A C 1
ATOM 599 O O . PRO A 1 82 ? -7.390 6.693 -9.944 1.00 61.69 82 PRO A O 1
ATOM 602 N N . ARG A 1 83 ? -5.270 6.012 -10.144 1.00 69.44 83 ARG A N 1
ATOM 603 C CA . ARG A 1 83 ? -4.682 7.372 -10.072 1.00 69.44 83 ARG A CA 1
ATOM 604 C C . ARG A 1 83 ? -3.780 7.665 -11.259 1.00 69.44 83 ARG A C 1
ATOM 606 O O . ARG A 1 83 ? -2.674 7.145 -11.288 1.00 69.44 83 ARG A O 1
ATOM 613 N N . CYS A 1 84 ? -4.188 8.478 -12.224 1.00 55.94 84 CYS A N 1
ATOM 614 C CA . CYS A 1 84 ? -3.474 8.622 -13.501 1.00 55.94 84 CYS A CA 1
ATOM 615 C C . CYS A 1 84 ? -2.029 9.153 -13.396 1.00 55.94 84 CYS A C 1
ATOM 617 O O . CYS A 1 84 ? -1.196 8.766 -14.211 1.00 55.94 84 CYS A O 1
ATOM 619 N N . HIS A 1 85 ? -1.696 9.971 -12.390 1.00 66.50 85 HIS A N 1
ATOM 620 C CA . HIS A 1 85 ? -0.372 10.602 -12.286 1.00 66.50 85 HIS A CA 1
ATOM 621 C C . HIS A 1 85 ? 0.523 9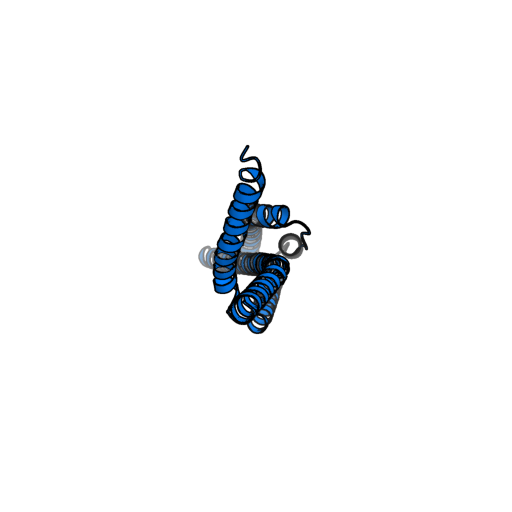.981 -11.200 1.00 66.50 85 HIS A C 1
ATOM 623 O O . HIS A 1 85 ? 0.084 9.741 -10.075 1.00 66.50 85 HIS A O 1
ATOM 629 N N . ALA A 1 86 ? 1.815 9.793 -11.503 1.00 63.12 86 ALA A N 1
ATOM 630 C CA . ALA A 1 86 ? 2.800 9.229 -10.569 1.00 63.12 86 ALA A CA 1
ATOM 631 C C . ALA A 1 86 ? 2.929 10.044 -9.265 1.00 63.12 86 ALA A C 1
ATOM 633 O O . ALA A 1 86 ? 3.008 9.474 -8.176 1.00 63.12 86 ALA A O 1
ATOM 634 N N . THR A 1 87 ? 2.860 11.375 -9.358 1.00 64.81 87 THR A N 1
ATOM 635 C CA . THR A 1 87 ? 2.875 12.292 -8.205 1.00 64.81 87 THR A CA 1
ATOM 636 C C . THR A 1 87 ? 1.624 12.156 -7.336 1.00 64.81 87 THR A C 1
ATOM 638 O O . THR A 1 87 ? 1.730 12.119 -6.112 1.00 64.81 87 THR A O 1
ATOM 641 N N . GLN A 1 88 ? 0.443 11.996 -7.946 1.00 66.31 88 GLN A N 1
ATOM 642 C CA . GLN A 1 88 ? -0.805 11.714 -7.226 1.00 66.31 88 GLN A CA 1
ATOM 643 C C . GLN A 1 88 ? -0.761 10.351 -6.534 1.00 66.31 88 GLN A C 1
ATOM 645 O O . GLN A 1 88 ? -1.266 10.209 -5.427 1.00 66.31 88 GLN A O 1
ATOM 650 N N . SER A 1 89 ? -0.135 9.354 -7.156 1.00 67.56 89 SER A N 1
ATOM 651 C CA . SER A 1 89 ? 0.077 8.033 -6.565 1.00 67.56 89 SER A CA 1
ATOM 652 C C . SER A 1 89 ? 1.021 8.072 -5.355 1.00 67.56 89 SER A C 1
ATOM 654 O O . SER A 1 89 ? 0.729 7.434 -4.346 1.00 67.56 89 SER A O 1
ATOM 656 N N . PHE A 1 90 ? 2.098 8.861 -5.412 1.00 64.12 90 PHE A N 1
ATOM 657 C CA . PHE A 1 90 ? 3.019 9.041 -4.285 1.00 64.12 90 PHE A CA 1
ATOM 658 C C . PHE A 1 90 ? 2.379 9.822 -3.127 1.00 64.12 90 PHE A C 1
ATOM 660 O O . PHE A 1 90 ? 2.411 9.378 -1.980 1.00 64.12 90 PHE A O 1
ATOM 667 N N . MET A 1 91 ? 1.718 10.946 -3.426 1.00 66.69 91 MET A N 1
ATOM 668 C CA . MET A 1 91 ? 0.981 11.719 -2.420 1.00 66.69 91 MET A CA 1
ATOM 669 C C . MET A 1 91 ? -0.144 10.900 -1.793 1.00 66.69 91 MET A C 1
ATOM 671 O O . MET A 1 91 ? -0.345 10.945 -0.581 1.00 66.69 91 MET A O 1
ATOM 675 N N . ALA A 1 92 ? -0.846 10.097 -2.592 1.00 70.06 92 ALA A N 1
ATOM 676 C CA . ALA A 1 92 ? -1.851 9.190 -2.077 1.00 70.06 92 ALA A CA 1
ATOM 677 C C . ALA A 1 92 ? -1.260 8.148 -1.132 1.00 70.06 92 ALA A C 1
ATOM 679 O O . ALA A 1 92 ? -1.887 7.882 -0.122 1.00 70.06 92 ALA A O 1
ATOM 680 N N . MET A 1 93 ? -0.072 7.596 -1.387 1.00 69.38 93 MET A N 1
ATOM 681 C CA . MET A 1 93 ? 0.559 6.643 -0.466 1.00 69.38 93 MET A CA 1
ATOM 682 C C . MET A 1 93 ? 0.784 7.254 0.926 1.00 69.38 93 MET A C 1
ATOM 684 O O . MET A 1 93 ? 0.413 6.650 1.933 1.00 69.38 93 MET A O 1
ATOM 688 N N . LEU A 1 94 ? 1.326 8.475 0.985 1.00 69.75 94 LEU A N 1
ATOM 689 C CA . LEU A 1 94 ? 1.545 9.183 2.250 1.00 69.75 94 LEU A CA 1
ATOM 690 C C . LEU A 1 94 ? 0.216 9.518 2.937 1.00 69.75 94 LEU A C 1
ATOM 692 O O . LEU A 1 94 ? 0.007 9.187 4.104 1.00 69.75 94 LEU A O 1
ATOM 696 N N . VAL A 1 95 ? -0.717 10.117 2.197 1.00 72.88 95 VAL A N 1
ATOM 697 C CA . VAL A 1 95 ? -2.025 10.530 2.719 1.00 72.88 95 VAL A CA 1
ATOM 698 C C . VAL A 1 95 ? -2.879 9.328 3.142 1.00 72.88 95 VAL A C 1
ATOM 700 O O . VAL A 1 95 ? -3.579 9.411 4.150 1.00 72.88 95 VAL A O 1
ATOM 703 N N . LEU A 1 96 ? -2.815 8.202 2.427 1.00 72.56 96 LEU A N 1
ATOM 704 C CA . LEU A 1 96 ? -3.518 6.963 2.770 1.00 72.56 96 LEU A CA 1
ATOM 705 C C . LEU A 1 96 ? -3.003 6.379 4.081 1.00 72.56 96 LEU A C 1
ATOM 707 O O . LEU A 1 96 ? -3.824 5.960 4.886 1.00 72.56 96 LEU A O 1
ATOM 711 N N . GLY A 1 97 ? -1.694 6.418 4.348 1.00 69.81 97 GLY A N 1
ATOM 712 C CA . GLY A 1 97 ? -1.142 5.975 5.633 1.00 69.81 97 GLY A CA 1
ATOM 713 C C . GLY A 1 97 ? -1.717 6.762 6.817 1.00 69.81 97 GLY A C 1
ATOM 714 O O . GLY A 1 97 ? -2.224 6.176 7.777 1.00 69.81 97 GLY A O 1
ATOM 715 N N . PHE A 1 98 ? -1.734 8.096 6.719 1.00 70.88 98 PHE A N 1
ATOM 716 C CA . PHE A 1 98 ? -2.317 8.957 7.755 1.00 70.88 98 PHE A CA 1
ATOM 717 C C . PHE A 1 98 ? -3.841 8.798 7.869 1.00 70.88 98 PHE A C 1
ATOM 719 O O . PHE A 1 98 ? -4.378 8.698 8.976 1.00 70.88 98 PHE A O 1
ATOM 726 N N . ARG A 1 99 ? -4.559 8.720 6.739 1.00 72.75 99 ARG A N 1
ATOM 727 C CA . ARG A 1 99 ? -6.018 8.512 6.726 1.00 72.75 99 ARG A CA 1
ATOM 728 C C . ARG A 1 99 ? -6.411 7.130 7.236 1.00 72.75 99 ARG A C 1
ATOM 730 O O . ARG A 1 99 ? -7.440 7.032 7.901 1.00 72.75 99 ARG A O 1
ATOM 737 N N . ALA A 1 100 ? -5.609 6.097 6.989 1.00 70.38 100 ALA A N 1
ATOM 738 C CA . ALA A 1 100 ? -5.811 4.757 7.532 1.00 70.38 100 ALA A CA 1
ATOM 739 C C . ALA A 1 100 ? -5.721 4.778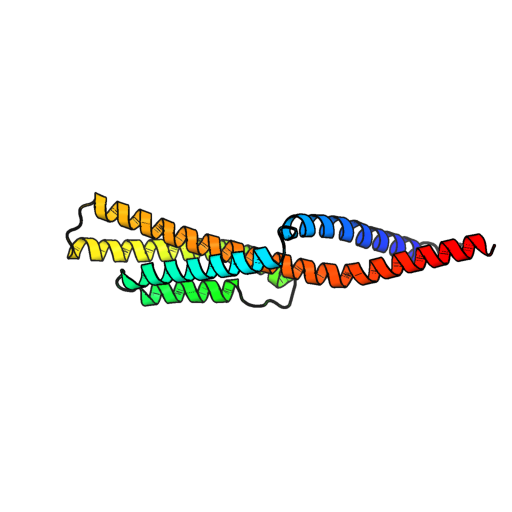 9.056 1.00 70.38 100 ALA A C 1
ATOM 741 O O . ALA A 1 100 ? -6.608 4.269 9.733 1.00 70.38 100 ALA A O 1
ATOM 742 N N . GLN A 1 101 ? -4.693 5.433 9.604 1.00 73.44 101 GLN A N 1
ATOM 743 C CA . GLN A 1 101 ? -4.500 5.527 11.049 1.00 73.44 101 GLN A CA 1
ATOM 744 C C . GLN A 1 101 ? -5.636 6.311 11.725 1.00 73.44 101 GLN A C 1
ATOM 746 O O . GLN A 1 101 ? -6.166 5.879 12.750 1.00 73.44 101 GLN A O 1
ATOM 751 N N . ALA A 1 102 ? -6.061 7.428 11.125 1.00 75.31 102 ALA A N 1
ATOM 752 C CA . ALA A 1 102 ? -7.180 8.221 11.627 1.00 75.31 102 ALA A CA 1
ATOM 753 C C . ALA A 1 102 ? -8.518 7.460 11.550 1.00 75.31 102 ALA A C 1
ATOM 755 O O . ALA A 1 102 ? -9.289 7.476 12.509 1.00 75.31 102 ALA A O 1
ATOM 756 N N . SER A 1 103 ? -8.787 6.766 10.440 1.00 73.62 103 SER A N 1
ATOM 757 C CA . SER A 1 103 ? -10.021 5.983 10.257 1.00 73.62 103 SER A CA 1
ATOM 758 C C . SER A 1 103 ? -10.052 4.776 11.190 1.00 73.62 103 SER A C 1
ATOM 760 O O . SER A 1 103 ? -11.055 4.548 11.857 1.00 73.62 103 SER A O 1
ATOM 762 N N . ARG A 1 104 ? -8.919 4.086 11.365 1.00 76.06 104 ARG A N 1
ATOM 763 C CA . ARG A 1 104 ? -8.756 3.029 12.368 1.00 76.06 104 ARG A CA 1
ATOM 764 C C . ARG A 1 104 ? -9.081 3.528 13.774 1.00 76.06 104 ARG A C 1
ATOM 766 O O . ARG A 1 104 ? -9.831 2.874 14.490 1.00 76.06 104 ARG A O 1
ATOM 773 N N . ALA A 1 105 ? -8.536 4.676 14.183 1.00 74.69 105 ALA A N 1
ATOM 774 C CA . ALA A 1 105 ? -8.794 5.232 15.513 1.00 74.69 105 ALA A CA 1
ATOM 775 C C . ALA A 1 105 ? -10.280 5.575 15.725 1.00 74.69 105 ALA A C 1
ATOM 777 O O . ALA A 1 105 ? -10.822 5.317 16.803 1.00 74.69 105 ALA A O 1
ATOM 778 N N . ARG A 1 106 ? -10.953 6.106 14.693 1.00 80.12 106 ARG A N 1
ATOM 779 C CA . ARG A 1 106 ? -12.397 6.386 14.719 1.00 80.12 106 ARG A CA 1
ATOM 780 C C . ARG A 1 106 ? -13.233 5.111 14.833 1.00 80.12 106 ARG A C 1
ATOM 782 O O . ARG A 1 106 ? -14.073 5.030 15.727 1.00 80.12 106 ARG A O 1
ATOM 789 N N . LEU A 1 107 ? -12.954 4.112 13.998 1.00 76.75 107 LEU A N 1
ATOM 790 C CA . LEU A 1 107 ? -13.649 2.821 13.989 1.00 76.75 107 LEU A CA 1
ATOM 791 C C . LEU A 1 107 ? -13.490 2.071 15.313 1.00 76.75 107 LEU A C 1
ATOM 793 O O . LEU A 1 107 ? -14.480 1.626 15.886 1.00 76.75 107 LEU A O 1
ATOM 797 N N . VAL A 1 108 ? -12.277 2.026 15.870 1.00 78.62 108 VAL A N 1
ATOM 798 C CA . VAL A 1 108 ? -12.034 1.422 17.191 1.00 78.62 108 VAL A CA 1
ATOM 799 C C . VAL A 1 108 ? -12.829 2.142 18.281 1.00 78.62 108 VAL A C 1
ATOM 801 O O . VAL A 1 108 ? -13.397 1.493 19.157 1.00 78.62 108 VAL A O 1
ATOM 804 N N . ARG A 1 109 ? -12.920 3.478 18.233 1.00 79.94 109 ARG A N 1
ATOM 805 C CA . ARG A 1 109 ? -13.721 4.239 19.202 1.00 79.94 109 ARG A CA 1
ATOM 806 C C . ARG A 1 109 ? -15.216 3.931 19.069 1.00 79.94 109 ARG A C 1
ATOM 808 O O . ARG A 1 109 ? -15.871 3.772 20.095 1.00 79.94 109 ARG A O 1
ATOM 815 N N . ARG A 1 110 ? -15.740 3.819 17.842 1.00 77.69 110 ARG A N 1
ATOM 816 C CA . ARG A 1 110 ? -17.146 3.462 17.576 1.00 77.69 110 ARG A CA 1
ATOM 817 C C . ARG A 1 110 ? -17.477 2.055 18.070 1.00 77.69 110 ARG A C 1
ATOM 819 O O . ARG A 1 110 ? -18.415 1.900 18.844 1.00 77.69 110 ARG A O 1
ATOM 826 N N . VAL A 1 111 ? -16.656 1.066 17.718 1.00 75.88 111 VAL A N 1
ATOM 827 C CA . VAL A 1 111 ? -16.809 -0.318 18.194 1.00 75.88 111 VAL A CA 1
ATOM 828 C C . VAL A 1 111 ? -16.759 -0.388 19.717 1.00 75.88 111 VAL A C 1
ATOM 830 O O . VAL A 1 111 ? -17.586 -1.051 20.331 1.00 75.88 111 VAL A O 1
ATOM 833 N N . ARG A 1 112 ? -15.847 0.353 20.354 1.00 79.44 112 ARG A N 1
ATOM 834 C CA . ARG A 1 112 ? -15.755 0.397 21.818 1.00 79.44 112 ARG A CA 1
ATOM 835 C C . ARG A 1 112 ? -17.025 0.936 22.482 1.00 79.44 112 ARG A C 1
ATOM 837 O O . ARG A 1 112 ? -17.387 0.459 23.554 1.00 79.44 112 ARG A O 1
ATOM 844 N N . ILE A 1 113 ? -17.676 1.931 21.876 1.00 80.38 113 ILE A N 1
ATOM 845 C CA . ILE A 1 113 ? -18.946 2.485 22.368 1.00 80.38 113 ILE A CA 1
ATOM 846 C C . ILE A 1 113 ? -20.085 1.479 22.151 1.00 80.38 113 ILE A C 1
ATOM 848 O O . ILE A 1 113 ? -20.841 1.230 23.086 1.00 80.38 113 ILE A O 1
ATOM 852 N N . ALA A 1 114 ? -20.160 0.849 20.974 1.00 76.31 114 ALA A N 1
ATOM 853 C CA . ALA A 1 114 ? -21.165 -0.172 20.670 1.00 76.31 114 ALA A CA 1
ATOM 854 C C . ALA A 1 114 ? -21.060 -1.380 21.619 1.00 76.31 114 ALA A C 1
ATOM 856 O O . ALA A 1 114 ? -22.043 -1.756 22.250 1.00 76.31 114 ALA A O 1
ATOM 857 N N . LEU A 1 115 ? -19.848 -1.906 21.835 1.00 77.12 115 LEU A N 1
ATOM 858 C CA . LEU A 1 115 ? -19.591 -2.986 22.795 1.00 77.12 115 LEU A CA 1
ATOM 859 C C . LEU A 1 115 ? -19.895 -2.578 24.243 1.00 77.12 115 LEU A C 1
ATOM 861 O O . LEU A 1 115 ? -20.270 -3.422 25.052 1.00 77.12 115 LEU A O 1
ATOM 865 N N . ALA A 1 116 ? -19.730 -1.300 24.601 1.00 77.81 116 ALA A N 1
ATOM 866 C CA . ALA A 1 116 ? -20.093 -0.815 25.931 1.00 77.81 116 ALA A CA 1
ATOM 867 C C . ALA A 1 116 ? -21.612 -0.829 26.151 1.00 77.81 116 ALA A C 1
ATOM 869 O O . ALA A 1 116 ? -22.051 -1.205 27.236 1.00 77.81 116 ALA A O 1
ATOM 870 N N . ALA A 1 117 ? -22.385 -0.443 25.131 1.00 77.88 117 ALA A N 1
ATOM 871 C CA . ALA A 1 117 ? -23.844 -0.490 25.160 1.00 77.88 117 ALA A CA 1
ATOM 872 C C . ALA A 1 117 ? -24.357 -1.944 25.177 1.00 77.88 117 ALA A C 1
ATOM 874 O O . ALA A 1 117 ? -25.205 -2.289 26.000 1.00 77.88 117 ALA A O 1
ATOM 875 N N . GLU A 1 118 ? -23.771 -2.823 24.358 1.00 74.06 118 GLU A N 1
ATOM 876 C CA . GLU A 1 118 ? -24.084 -4.261 24.335 1.00 74.06 118 GLU A CA 1
ATOM 877 C C . GLU A 1 118 ? -23.801 -4.925 25.694 1.00 74.06 118 GLU A C 1
ATOM 879 O O . GLU A 1 118 ? -24.620 -5.686 26.206 1.00 74.06 118 GLU A O 1
ATOM 884 N N . ALA A 1 119 ? -22.670 -4.583 26.325 1.00 75.88 119 ALA A N 1
ATOM 885 C CA . ALA A 1 119 ? -22.277 -5.129 27.622 1.00 75.88 119 ALA A CA 1
ATOM 886 C C . ALA A 1 119 ? -23.292 -4.807 28.727 1.00 75.88 119 ALA A C 1
ATOM 888 O O . ALA A 1 119 ? -23.538 -5.652 29.586 1.00 75.88 119 ALA A O 1
ATOM 889 N N . SER A 1 120 ? -23.896 -3.612 28.705 1.00 75.25 120 SER A N 1
ATOM 890 C CA . SER A 1 120 ? -24.948 -3.252 29.665 1.00 75.25 120 SER A CA 1
ATOM 891 C C . SER A 1 120 ? -26.260 -4.005 29.438 1.00 75.25 120 SER A C 1
ATOM 893 O O . SER A 1 120 ? -26.954 -4.292 30.407 1.00 75.25 120 SER A O 1
ATOM 895 N N . VAL A 1 121 ? -26.580 -4.364 28.190 1.00 76.75 121 VAL A N 1
ATOM 896 C CA . VAL A 1 121 ? -27.807 -5.100 27.837 1.00 76.75 121 VAL A CA 1
ATOM 897 C C . VAL A 1 121 ? -27.663 -6.599 28.110 1.00 76.75 121 VAL A C 1
ATOM 899 O O . VAL A 1 121 ? -28.588 -7.223 28.620 1.00 76.75 121 VAL A O 1
ATOM 902 N N . ARG A 1 122 ? -26.498 -7.183 27.807 1.00 74.44 122 ARG A N 1
ATOM 903 C CA . ARG A 1 122 ? -26.226 -8.623 27.978 1.00 74.44 122 ARG A CA 1
ATOM 904 C C . ARG A 1 122 ? -25.601 -8.994 29.325 1.00 74.44 122 ARG A C 1
ATOM 906 O O . ARG A 1 122 ? -25.356 -10.170 29.570 1.00 74.44 122 ARG A O 1
ATOM 913 N N . GLY A 1 123 ? -25.325 -8.011 30.184 1.00 78.12 123 GLY A N 1
ATOM 914 C CA . GLY A 1 123 ? -24.779 -8.230 31.526 1.00 78.12 123 GLY A CA 1
ATOM 915 C C . GLY A 1 123 ?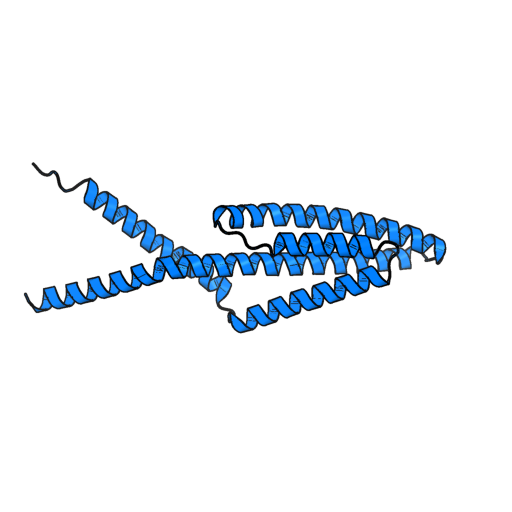 -23.343 -8.763 31.545 1.00 78.12 123 GLY A C 1
ATOM 916 O O . GLY A 1 123 ? -22.968 -9.469 32.478 1.00 78.12 123 GLY A O 1
ATOM 917 N N . TRP A 1 124 ? -22.535 -8.455 30.526 1.00 80.56 124 TRP A N 1
ATOM 918 C CA . TRP A 1 124 ? -21.166 -8.968 30.428 1.00 80.56 124 TRP A CA 1
ATOM 919 C C . TRP A 1 124 ? -20.288 -8.512 31.594 1.00 80.56 124 TRP A C 1
ATOM 921 O O . TRP A 1 124 ? -20.291 -7.344 32.001 1.00 80.56 124 TRP A O 1
ATOM 931 N N . SER A 1 125 ? -19.449 -9.424 32.080 1.00 83.38 125 SER A N 1
ATOM 932 C CA . SER A 1 125 ? -18.403 -9.094 33.038 1.00 83.38 125 SER A CA 1
ATOM 933 C C . SER A 1 125 ? -17.358 -8.157 32.413 1.00 83.38 125 SER A C 1
ATOM 935 O O . SER A 1 125 ? -17.154 -8.096 31.196 1.00 83.38 125 SER A O 1
ATOM 937 N N . ARG A 1 126 ? -16.617 -7.425 33.259 1.00 79.44 126 ARG A N 1
ATOM 938 C CA . ARG A 1 126 ? -15.538 -6.529 32.795 1.00 79.44 126 ARG A CA 1
ATOM 939 C C . ARG A 1 126 ? -14.451 -7.256 31.989 1.00 79.44 126 ARG A C 1
ATOM 941 O O . ARG A 1 126 ? -13.785 -6.606 31.187 1.00 79.44 126 ARG A O 1
ATOM 948 N N . ARG A 1 127 ? -14.260 -8.563 32.215 1.00 82.06 127 ARG A N 1
ATOM 949 C CA . ARG A 1 127 ? -13.306 -9.397 31.467 1.00 82.06 127 ARG A CA 1
ATOM 950 C C . ARG A 1 127 ? -13.828 -9.698 30.065 1.00 82.06 127 ARG A C 1
ATOM 952 O O . ARG A 1 127 ? -13.171 -9.316 29.108 1.00 82.06 127 ARG A O 1
ATOM 959 N N . GLU A 1 128 ? -15.051 -10.211 29.948 1.00 78.62 128 GLU A N 1
ATOM 960 C CA . GLU A 1 128 ? -15.670 -10.538 28.651 1.00 78.62 128 GLU A CA 1
ATOM 961 C C . GLU A 1 128 ? -15.764 -9.318 27.729 1.00 78.62 128 GLU A C 1
ATOM 963 O O . GLU A 1 128 ? -15.428 -9.396 26.549 1.00 78.62 128 GLU A O 1
ATOM 968 N N . ARG A 1 129 ? -16.126 -8.148 28.272 1.00 76.94 129 ARG A N 1
ATOM 969 C CA . ARG A 1 129 ? -16.119 -6.895 27.503 1.00 76.94 129 ARG A CA 1
ATOM 970 C C . ARG A 1 129 ? -14.726 -6.549 26.970 1.00 76.94 129 ARG A C 1
ATOM 972 O O . ARG A 1 129 ? -14.602 -6.066 25.847 1.00 76.94 129 ARG A O 1
ATOM 979 N N . ARG A 1 130 ? -13.685 -6.732 27.788 1.00 80.06 1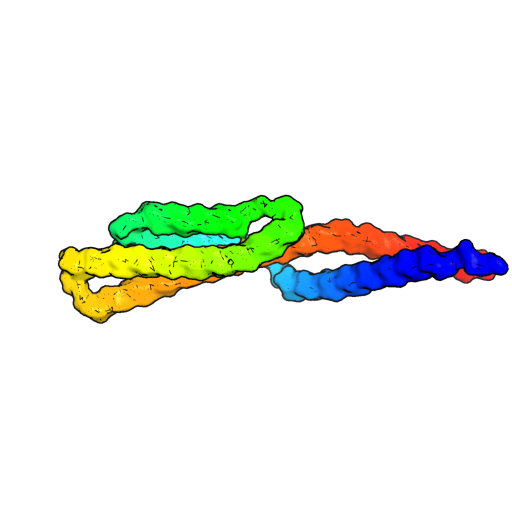30 ARG A N 1
ATOM 980 C CA . ARG A 1 130 ? -12.307 -6.404 27.408 1.00 80.06 130 ARG A CA 1
ATOM 981 C C . ARG A 1 130 ? -11.789 -7.367 26.347 1.00 80.06 130 ARG A C 1
ATOM 983 O O . ARG A 1 130 ? -11.150 -6.905 25.409 1.00 80.06 130 ARG A O 1
ATOM 990 N N . ASP A 1 131 ? -12.105 -8.649 26.469 1.00 81.56 131 ASP A N 1
ATOM 991 C CA . ASP A 1 131 ? -11.684 -9.673 25.513 1.00 81.56 131 ASP A CA 1
ATOM 992 C C . ASP A 1 131 ? -12.318 -9.421 24.135 1.00 81.56 131 ASP A C 1
ATOM 994 O O . ASP A 1 131 ? -11.609 -9.374 23.131 1.00 81.56 131 ASP A O 1
ATOM 998 N N . ARG A 1 132 ? -13.617 -9.088 24.092 1.00 77.31 132 ARG A N 1
ATOM 999 C CA . ARG A 1 132 ? -14.311 -8.687 22.853 1.00 77.31 132 ARG A CA 1
ATOM 1000 C C . ARG A 1 132 ? -13.781 -7.382 22.254 1.00 77.31 132 ARG A C 1
ATOM 1002 O O . ARG A 1 132 ? -13.689 -7.249 21.036 1.00 77.31 132 ARG A O 1
ATOM 1009 N N . GLU A 1 133 ? -13.412 -6.408 23.088 1.00 78.00 133 GLU A N 1
ATOM 1010 C CA . GLU A 1 133 ? -12.801 -5.155 22.616 1.00 78.00 133 GLU A CA 1
ATOM 1011 C C . GLU A 1 133 ? -11.424 -5.407 21.976 1.00 78.00 133 GLU A C 1
ATOM 1013 O O . GLU A 1 133 ? -11.092 -4.787 20.963 1.00 78.00 133 GLU A O 1
ATOM 1018 N N . VAL A 1 134 ? -10.629 -6.318 22.547 1.00 81.75 134 VAL A N 1
ATOM 1019 C CA . VAL A 1 134 ? -9.328 -6.720 21.994 1.00 81.75 134 VAL A CA 1
ATOM 1020 C C . VAL A 1 134 ? -9.511 -7.446 20.663 1.00 81.75 134 VAL A C 1
ATOM 1022 O O . VAL A 1 134 ? -8.880 -7.042 19.686 1.00 81.75 134 VAL A O 1
ATOM 1025 N N . GLU A 1 135 ? -10.419 -8.421 20.603 1.00 79.94 135 GLU A N 1
ATOM 1026 C CA . GLU A 1 135 ? -10.750 -9.181 19.390 1.00 79.94 135 GLU A CA 1
ATOM 1027 C C . GLU A 1 135 ? -11.168 -8.248 18.241 1.00 79.94 135 GLU A C 1
ATOM 1029 O O . GLU A 1 135 ? -10.585 -8.265 17.154 1.00 79.94 135 GLU A O 1
ATOM 1034 N N . ALA A 1 136 ? -12.107 -7.334 18.492 1.00 74.88 136 ALA A N 1
ATOM 1035 C CA . ALA A 1 136 ? -12.569 -6.410 17.461 1.00 74.88 136 ALA A CA 1
ATOM 1036 C C . ALA A 1 136 ? -11.471 -5.423 17.017 1.00 74.88 136 ALA A C 1
ATOM 1038 O O . ALA A 1 136 ? -11.369 -5.070 15.837 1.00 74.88 136 ALA A O 1
ATOM 1039 N N . ARG A 1 137 ? -10.606 -4.982 17.941 1.00 79.81 137 ARG A N 1
ATOM 1040 C CA . ARG A 1 137 ? -9.466 -4.109 17.620 1.00 79.81 137 ARG A CA 1
ATOM 1041 C C . ARG A 1 137 ? -8.426 -4.816 16.756 1.00 79.81 137 ARG A C 1
ATOM 1043 O O . ARG A 1 137 ? -7.809 -4.163 15.906 1.00 79.81 137 ARG A O 1
ATOM 1050 N N . GLU A 1 138 ? -8.214 -6.104 16.994 1.00 79.81 138 GLU A N 1
ATOM 1051 C CA . GLU A 1 138 ? -7.327 -6.944 16.201 1.00 79.81 138 GLU A CA 1
ATOM 1052 C C . GLU A 1 138 ? -7.875 -7.119 14.784 1.00 79.81 138 GLU A C 1
ATOM 1054 O O . GLU A 1 138 ? -7.174 -6.772 13.834 1.00 79.81 138 GLU A O 1
ATOM 1059 N N . LEU A 1 139 ? -9.151 -7.496 14.637 1.00 76.19 139 LEU A N 1
ATOM 1060 C CA . LEU A 1 139 ? -9.819 -7.629 13.335 1.00 76.19 139 LEU A CA 1
ATOM 1061 C C . LEU A 1 139 ? -9.765 -6.333 12.512 1.00 76.19 139 LEU A C 1
ATOM 1063 O O . LEU A 1 139 ? -9.382 -6.347 11.340 1.00 76.19 139 LEU A O 1
ATOM 1067 N N . ILE A 1 140 ? -10.059 -5.184 13.131 1.00 76.62 140 ILE A N 1
ATOM 1068 C CA . ILE A 1 140 ? -9.923 -3.877 12.471 1.00 76.62 140 ILE A CA 1
ATOM 1069 C C . ILE A 1 140 ? -8.462 -3.627 12.066 1.00 76.62 140 ILE A C 1
ATOM 1071 O O . ILE A 1 140 ? -8.185 -3.125 10.976 1.00 76.62 140 ILE A O 1
ATOM 1075 N N . GLY A 1 141 ? -7.506 -3.954 12.939 1.00 75.69 141 GLY A N 1
ATOM 1076 C CA . GLY A 1 141 ? -6.079 -3.813 12.652 1.00 75.69 141 GLY A CA 1
ATOM 1077 C C . GLY A 1 141 ? -5.641 -4.631 11.438 1.00 75.69 141 GLY A C 1
ATOM 1078 O O . GLY A 1 141 ? -4.975 -4.089 10.553 1.00 75.69 141 GLY A O 1
ATOM 1079 N N . LEU A 1 142 ? -6.056 -5.896 11.382 1.00 76.62 142 LEU A N 1
ATOM 1080 C CA . LEU A 1 142 ? -5.781 -6.814 10.281 1.00 76.62 142 LEU A CA 1
ATOM 1081 C C . LEU A 1 142 ? -6.397 -6.315 8.970 1.00 76.62 142 LEU A C 1
ATOM 1083 O O . LEU A 1 142 ? -5.695 -6.261 7.963 1.00 76.62 142 LEU A O 1
ATOM 1087 N N . TYR A 1 143 ? -7.647 -5.846 8.994 1.00 78.25 143 TYR A N 1
ATOM 1088 C CA . TYR A 1 143 ? -8.317 -5.254 7.831 1.00 78.25 143 TYR A CA 1
ATOM 1089 C C . TYR A 1 143 ? -7.545 -4.063 7.240 1.00 78.25 143 TYR A C 1
ATOM 1091 O O . TYR A 1 143 ? -7.211 -4.042 6.053 1.00 78.25 143 TYR A O 1
ATOM 1099 N N . PHE A 1 144 ? -7.203 -3.064 8.061 1.00 75.31 144 PHE A N 1
ATOM 1100 C CA . PHE A 1 144 ? -6.479 -1.887 7.568 1.00 75.31 144 PHE A CA 1
ATOM 1101 C C . PHE A 1 144 ? -5.059 -2.234 7.103 1.00 75.31 144 PHE A C 1
ATOM 1103 O O . PHE A 1 144 ? -4.568 -1.646 6.137 1.00 75.31 144 PHE A O 1
ATOM 1110 N N . ALA A 1 145 ? -4.394 -3.190 7.759 1.00 77.50 145 ALA A N 1
ATOM 1111 C CA . ALA A 1 145 ? -3.087 -3.680 7.332 1.00 77.50 145 ALA A CA 1
ATOM 1112 C C . ALA A 1 145 ? -3.165 -4.386 5.968 1.00 77.50 145 ALA A C 1
ATOM 1114 O O . ALA A 1 145 ? -2.343 -4.113 5.091 1.00 77.50 145 ALA A O 1
ATOM 1115 N N . ALA A 1 146 ? -4.179 -5.232 5.773 1.00 76.69 146 ALA A N 1
ATOM 1116 C CA . ALA A 1 146 ? -4.475 -5.917 4.520 1.00 76.69 146 ALA A CA 1
ATOM 1117 C C . ALA A 1 146 ? -4.682 -4.926 3.364 1.00 76.69 146 ALA A C 1
ATOM 1119 O O . ALA A 1 146 ? -3.991 -5.008 2.344 1.00 76.69 146 ALA A O 1
ATOM 1120 N N . ILE A 1 147 ? -5.546 -3.923 3.552 1.00 76.62 147 ILE A N 1
ATOM 1121 C CA . ILE A 1 147 ? -5.821 -2.908 2.525 1.00 76.62 147 ILE A CA 1
ATOM 1122 C C . ILE A 1 147 ? -4.594 -2.053 2.217 1.00 76.62 147 ILE A C 1
ATOM 1124 O O . ILE A 1 147 ? -4.278 -1.833 1.048 1.00 76.62 147 ILE A O 1
ATOM 1128 N N . ASN A 1 148 ? -3.856 -1.598 3.233 1.00 76.69 148 ASN A N 1
ATOM 1129 C CA . ASN A 1 148 ? -2.641 -0.811 3.006 1.00 76.69 148 ASN A CA 1
ATOM 1130 C C . ASN A 1 148 ? -1.573 -1.608 2.249 1.00 76.69 148 ASN A C 1
ATOM 1132 O O . ASN A 1 148 ? -0.881 -1.062 1.384 1.00 76.69 148 ASN A O 1
ATOM 1136 N N . LYS A 1 149 ? -1.451 -2.907 2.540 1.00 77.12 149 LYS A N 1
ATOM 1137 C CA . LYS A 1 149 ? -0.540 -3.810 1.832 1.00 77.12 149 LYS A CA 1
ATOM 1138 C C . LYS A 1 149 ? -0.955 -3.976 0.368 1.00 77.12 149 LYS A C 1
ATOM 1140 O O . LYS A 1 149 ? -0.100 -3.855 -0.510 1.00 77.12 149 LYS A O 1
ATOM 1145 N N . ALA A 1 150 ? -2.248 -4.169 0.101 1.00 76.19 150 ALA A N 1
ATOM 1146 C CA . ALA A 1 150 ? -2.790 -4.225 -1.257 1.00 76.19 150 ALA A CA 1
ATOM 1147 C C . ALA A 1 150 ? -2.565 -2.904 -2.022 1.00 76.19 150 ALA A C 1
ATOM 1149 O O . ALA A 1 150 ? -2.115 -2.916 -3.169 1.00 76.19 150 ALA A O 1
ATOM 1150 N N . ALA A 1 151 ? -2.788 -1.755 -1.374 1.00 75.12 151 ALA A N 1
ATOM 1151 C CA . ALA A 1 151 ? -2.623 -0.434 -1.986 1.00 75.12 151 ALA A CA 1
ATOM 1152 C C . ALA A 1 151 ? -1.159 -0.143 -2.336 1.00 75.12 151 ALA A C 1
ATOM 1154 O O . ALA A 1 151 ? -0.850 0.309 -3.439 1.00 75.12 151 ALA A O 1
ATOM 1155 N N . THR A 1 152 ? -0.248 -0.469 -1.418 1.00 75.25 152 THR A N 1
ATOM 1156 C CA . THR A 1 152 ? 1.198 -0.337 -1.628 1.00 75.25 152 THR A CA 1
ATOM 1157 C C . THR A 1 152 ? 1.669 -1.219 -2.781 1.00 75.25 152 THR A C 1
ATOM 1159 O O . THR A 1 152 ? 2.488 -0.796 -3.594 1.00 75.25 152 THR A O 1
ATOM 1162 N N . PHE A 1 153 ? 1.141 -2.439 -2.895 1.00 75.81 153 PHE A N 1
ATOM 1163 C CA . PHE A 1 153 ? 1.476 -3.309 -4.016 1.00 75.81 153 PHE A CA 1
ATOM 1164 C C . PHE A 1 153 ? 1.006 -2.735 -5.354 1.00 75.81 153 PHE A C 1
ATOM 1166 O O . PHE A 1 153 ? 1.809 -2.645 -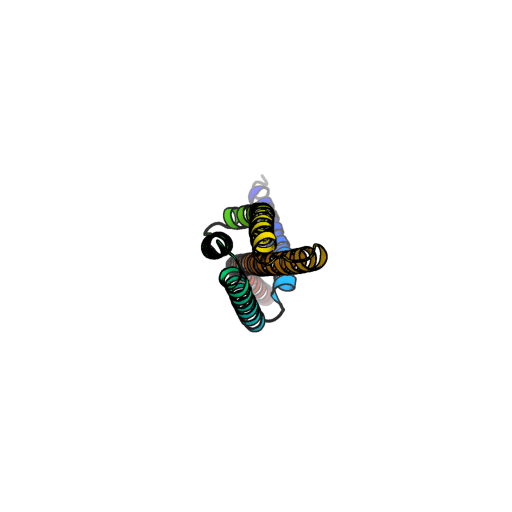6.279 1.00 75.81 153 PHE A O 1
ATOM 1173 N N . SER A 1 154 ? -0.257 -2.304 -5.441 1.00 73.44 154 SER A N 1
ATOM 1174 C CA . SER A 1 154 ? -0.805 -1.680 -6.653 1.00 73.44 154 SER A CA 1
ATOM 1175 C C . SER A 1 154 ? 0.035 -0.473 -7.089 1.00 73.44 154 SER A C 1
ATOM 1177 O O . SER A 1 154 ? 0.327 -0.295 -8.270 1.00 73.44 154 SER A O 1
ATOM 1179 N N . PHE A 1 155 ? 0.533 0.318 -6.134 1.00 74.00 155 PHE A N 1
ATOM 1180 C CA . PHE A 1 155 ? 1.475 1.400 -6.414 1.00 74.00 155 PHE A CA 1
ATOM 1181 C C . PHE A 1 155 ? 2.775 0.907 -7.074 1.00 74.00 155 PHE A C 1
ATOM 1183 O O . PHE A 1 155 ? 3.168 1.439 -8.115 1.00 74.00 155 PHE A O 1
ATOM 1190 N N . TYR A 1 156 ? 3.426 -0.118 -6.513 1.00 74.69 156 TYR A N 1
ATOM 1191 C CA . TYR A 1 156 ? 4.659 -0.670 -7.084 1.00 74.69 156 TYR A CA 1
ATOM 1192 C C . TYR A 1 156 ? 4.438 -1.325 -8.452 1.00 74.69 156 TYR A C 1
ATOM 1194 O O . TYR A 1 156 ? 5.273 -1.145 -9.333 1.00 74.69 156 TYR A O 1
ATOM 1202 N N . GLU A 1 157 ? 3.320 -2.026 -8.666 1.00 75.81 157 GLU A N 1
ATOM 1203 C CA . GLU A 1 157 ? 2.973 -2.608 -9.973 1.00 75.81 157 GLU A CA 1
ATOM 1204 C C . GLU A 1 157 ? 2.875 -1.523 -11.054 1.00 75.81 157 GLU A C 1
ATOM 1206 O O . GLU A 1 157 ? 3.403 -1.671 -12.156 1.00 75.81 157 GLU A O 1
ATOM 1211 N N . ARG A 1 158 ? 2.264 -0.384 -10.724 1.00 76.00 158 ARG A N 1
ATOM 1212 C CA . ARG A 1 158 ? 2.124 0.743 -11.655 1.00 76.00 158 ARG A CA 1
ATOM 1213 C C . ARG A 1 158 ? 3.443 1.462 -11.899 1.00 76.00 158 ARG A C 1
ATOM 1215 O O . ARG A 1 158 ? 3.737 1.820 -13.036 1.00 76.00 158 ARG A O 1
ATOM 1222 N N . LEU A 1 159 ? 4.252 1.640 -10.855 1.00 76.00 159 LEU A N 1
ATOM 1223 C CA . LEU A 1 159 ? 5.599 2.193 -10.988 1.00 76.00 159 LEU A CA 1
ATOM 1224 C C . LEU A 1 159 ? 6.475 1.296 -11.873 1.00 76.00 159 LEU A C 1
ATOM 1226 O O . LEU A 1 159 ? 7.229 1.801 -12.699 1.00 76.00 159 LEU A O 1
ATOM 1230 N N . PHE A 1 160 ? 6.327 -0.022 -11.747 1.00 77.50 160 PHE A N 1
ATOM 1231 C CA . PHE A 1 160 ? 6.994 -0.990 -12.608 1.00 77.50 160 PHE A CA 1
ATOM 1232 C C . PHE A 1 160 ? 6.519 -0.910 -14.051 1.00 77.50 160 PHE A C 1
ATOM 1234 O O . PHE A 1 160 ? 7.358 -0.872 -14.941 1.00 77.50 160 PHE A O 1
ATOM 1241 N N . ALA A 1 161 ? 5.210 -0.824 -14.295 1.00 77.19 161 ALA A N 1
ATOM 1242 C CA . ALA A 1 161 ? 4.679 -0.654 -15.645 1.00 77.19 161 ALA A CA 1
ATOM 1243 C C . ALA A 1 161 ? 5.226 0.621 -16.311 1.00 77.19 161 ALA A C 1
ATOM 1245 O O . ALA A 1 161 ? 5.691 0.571 -17.447 1.00 77.19 161 ALA A O 1
ATOM 1246 N N . LEU A 1 162 ? 5.246 1.744 -15.583 1.00 79.12 162 LEU A N 1
ATOM 1247 C CA . LEU A 1 162 ? 5.815 3.004 -16.069 1.00 79.12 162 LEU A CA 1
ATOM 1248 C C . LEU A 1 162 ? 7.319 2.881 -16.347 1.00 79.12 162 LEU A C 1
ATOM 1250 O O . LEU A 1 162 ? 7.791 3.291 -17.406 1.00 79.12 162 LEU A O 1
ATOM 1254 N N . TRP A 1 163 ? 8.069 2.298 -15.407 1.00 80.44 163 TRP A N 1
ATOM 1255 C CA . TRP A 1 163 ? 9.501 2.066 -15.568 1.00 80.44 163 TRP A CA 1
ATOM 1256 C C . TRP A 1 163 ? 9.788 1.169 -16.773 1.00 80.44 163 TRP A C 1
ATOM 1258 O O . TRP A 1 163 ? 10.672 1.480 -17.562 1.00 80.44 163 TRP A O 1
ATOM 1268 N N . HIS A 1 164 ? 9.012 0.104 -16.962 1.00 80.94 164 HIS A N 1
ATOM 1269 C CA . HIS A 1 164 ? 9.176 -0.838 -18.063 1.00 80.94 164 HIS A CA 1
ATOM 1270 C C . HIS A 1 164 ? 8.926 -0.172 -19.425 1.00 80.94 164 HIS A C 1
ATOM 1272 O O . HIS A 1 164 ? 9.707 -0.372 -20.351 1.00 80.94 164 HIS A O 1
ATOM 1278 N N . VAL A 1 165 ? 7.898 0.681 -19.533 1.00 83.12 165 VAL A N 1
ATOM 1279 C CA . VAL A 1 165 ? 7.611 1.468 -20.749 1.00 83.12 165 VAL A CA 1
ATOM 1280 C C . VAL A 1 165 ? 8.752 2.431 -21.091 1.00 83.12 165 VAL A C 1
ATOM 1282 O O . VAL A 1 165 ? 9.054 2.614 -22.266 1.00 83.12 165 VAL A O 1
ATOM 1285 N N . LEU A 1 166 ? 9.412 3.025 -20.092 1.00 81.50 166 LEU A N 1
ATOM 1286 C CA . LEU A 1 166 ? 10.550 3.926 -20.308 1.00 81.50 166 LEU A CA 1
ATOM 1287 C C . LEU A 1 166 ? 11.857 3.172 -20.606 1.00 81.50 166 LEU A C 1
ATOM 1289 O O . LEU A 1 166 ? 12.639 3.582 -21.460 1.00 81.50 166 LEU A O 1
ATOM 1293 N N . HIS A 1 167 ? 12.123 2.097 -19.866 1.00 81.38 167 HIS A N 1
ATOM 1294 C CA . HIS A 1 167 ? 13.401 1.392 -19.891 1.00 81.38 167 HIS A CA 1
ATOM 1295 C C . HIS A 1 167 ? 13.548 0.492 -21.122 1.00 81.38 167 HIS A C 1
ATOM 1297 O O . HIS A 1 167 ? 14.635 0.419 -21.691 1.00 81.38 167 HIS A O 1
ATOM 1303 N N . LEU A 1 168 ? 12.466 -0.157 -21.569 1.00 83.50 168 LEU A N 1
ATOM 1304 C CA . LEU A 1 168 ? 12.510 -1.095 -22.692 1.00 83.50 168 LEU A CA 1
ATOM 1305 C C . LEU A 1 168 ? 12.984 -0.435 -24.010 1.00 83.50 168 LEU A C 1
ATOM 1307 O O . LEU A 1 168 ? 13.893 -0.985 -24.632 1.00 83.50 168 LEU A O 1
ATOM 1311 N N . PRO A 1 169 ? 12.486 0.750 -24.428 1.00 85.56 169 PRO A N 1
ATOM 1312 C CA . PRO A 1 169 ? 12.996 1.433 -25.620 1.00 85.56 169 PRO A CA 1
ATOM 1313 C C . PRO A 1 169 ? 14.467 1.838 -25.499 1.00 85.56 169 PRO A C 1
ATOM 1315 O O . PRO A 1 169 ? 15.229 1.660 -26.444 1.00 85.56 169 PRO A O 1
ATOM 1318 N N . LEU A 1 170 ? 14.888 2.345 -24.334 1.00 84.38 170 LEU A N 1
ATOM 1319 C CA . LEU A 1 170 ? 16.286 2.724 -24.091 1.00 84.38 170 LEU A CA 1
ATOM 1320 C C . LEU A 1 170 ? 17.220 1.516 -24.192 1.00 84.38 170 LEU A C 1
ATOM 1322 O O . LEU A 1 170 ? 18.293 1.613 -24.782 1.00 84.38 170 LEU A O 1
ATOM 1326 N N . PHE A 1 171 ? 16.798 0.372 -23.654 1.00 82.69 171 PHE A N 1
ATOM 1327 C CA . PHE A 1 171 ? 17.538 -0.880 -23.758 1.00 82.69 171 PHE A CA 1
ATOM 1328 C C . PHE A 1 171 ? 17.686 -1.337 -25.217 1.00 82.69 171 PHE A C 1
ATOM 1330 O O . PHE A 1 171 ? 18.789 -1.678 -25.641 1.00 82.69 171 PHE A O 1
ATOM 1337 N N . ILE A 1 172 ? 16.609 -1.271 -26.008 1.00 87.00 172 ILE A N 1
ATOM 1338 C CA . ILE A 1 172 ? 16.639 -1.601 -27.443 1.00 87.00 172 ILE A CA 1
ATOM 1339 C C . ILE A 1 172 ? 17.587 -0.663 -28.203 1.00 87.00 172 ILE A C 1
ATOM 1341 O O . ILE A 1 172 ? 18.401 -1.130 -28.999 1.00 87.00 172 ILE A O 1
ATOM 1345 N N . LEU A 1 173 ? 17.527 0.645 -27.936 1.00 88.69 173 LEU A N 1
ATOM 1346 C CA . LEU A 1 173 ? 18.425 1.628 -28.548 1.00 88.69 173 LEU A CA 1
ATOM 1347 C C . LEU A 1 173 ? 19.892 1.369 -28.192 1.00 88.69 173 LEU A C 1
ATOM 1349 O O . LEU A 1 173 ? 20.758 1.499 -29.053 1.00 88.69 173 LEU A O 1
ATOM 1353 N N . LEU A 1 174 ? 20.178 0.976 -26.949 1.00 86.00 174 LEU A N 1
ATOM 1354 C CA . LEU A 1 174 ? 21.534 0.650 -26.513 1.00 86.00 174 LEU A CA 1
ATOM 1355 C C . LEU A 1 174 ? 22.068 -0.593 -27.232 1.00 86.00 174 LEU A C 1
ATOM 1357 O O . LEU A 1 174 ? 23.196 -0.569 -27.717 1.00 86.00 174 LEU A O 1
ATOM 1361 N N . ILE A 1 175 ? 21.251 -1.642 -27.373 1.00 88.38 175 ILE A N 1
ATOM 1362 C CA . ILE A 1 175 ? 21.615 -2.821 -28.174 1.00 88.38 175 ILE A CA 1
ATOM 1363 C C . ILE A 1 175 ? 21.892 -2.416 -29.625 1.00 88.38 175 ILE A C 1
ATOM 1365 O O . ILE A 1 175 ? 22.924 -2.796 -30.176 1.00 88.38 175 ILE A O 1
ATOM 1369 N N . ALA A 1 176 ? 21.014 -1.617 -30.236 1.00 90.44 176 ALA A N 1
ATOM 1370 C CA . ALA A 1 176 ? 21.196 -1.151 -31.608 1.00 90.44 176 ALA A CA 1
ATOM 1371 C C . ALA A 1 176 ? 22.496 -0.344 -31.774 1.00 90.44 176 ALA A C 1
ATOM 1373 O O . ALA A 1 176 ? 23.246 -0.578 -32.718 1.00 90.44 176 ALA A O 1
ATOM 1374 N N . ALA A 1 177 ? 22.804 0.554 -30.833 1.00 88.62 177 ALA A N 1
ATOM 1375 C CA . ALA A 1 177 ? 24.036 1.337 -30.843 1.00 88.62 177 ALA A CA 1
ATOM 1376 C C . ALA A 1 177 ? 25.289 0.452 -30.735 1.00 88.62 177 ALA A C 1
ATOM 1378 O O . ALA A 1 177 ? 26.255 0.670 -31.466 1.00 88.62 177 ALA A O 1
ATOM 1379 N N . VAL A 1 178 ? 25.263 -0.573 -29.875 1.00 90.62 178 VAL A N 1
ATOM 1380 C CA . VAL A 1 178 ? 26.362 -1.545 -29.750 1.00 90.62 178 VAL A CA 1
ATOM 1381 C C . VAL A 1 178 ? 26.549 -2.331 -31.049 1.00 90.62 178 VAL A C 1
ATOM 1383 O O . VAL A 1 178 ? 27.679 -2.466 -31.511 1.00 90.62 178 VAL A O 1
ATOM 1386 N N . LEU A 1 179 ? 25.467 -2.799 -31.677 1.00 93.06 179 LEU A N 1
ATOM 1387 C CA . LEU A 1 179 ? 25.540 -3.515 -32.956 1.00 93.06 179 LEU A CA 1
ATOM 1388 C C . LEU A 1 179 ? 26.151 -2.647 -34.061 1.00 93.06 179 LEU A C 1
ATOM 1390 O O . LEU A 1 179 ? 27.074 -3.085 -34.746 1.00 93.06 179 LEU A O 1
ATOM 1394 N N . VAL A 1 180 ? 25.677 -1.406 -34.202 1.00 93.06 180 VAL A N 1
ATOM 1395 C CA . VAL A 1 180 ? 26.216 -0.451 -35.182 1.00 93.06 180 VAL A CA 1
ATOM 1396 C C . VAL A 1 180 ? 27.697 -0.180 -34.921 1.00 93.06 180 VAL A C 1
ATOM 1398 O O . VAL A 1 180 ? 28.479 -0.156 -35.866 1.00 93.06 180 VAL A O 1
ATOM 1401 N N . HIS A 1 181 ? 28.102 -0.025 -33.658 1.00 89.25 181 HIS A N 1
ATOM 1402 C CA . HIS A 1 181 ? 29.501 0.193 -33.296 1.00 89.25 181 HIS A CA 1
ATOM 1403 C C . HIS A 1 181 ? 30.398 -0.991 -33.685 1.00 89.25 181 HIS A C 1
ATOM 1405 O O . HIS A 1 181 ? 31.440 -0.786 -34.302 1.00 89.25 181 HIS A O 1
ATOM 1411 N N . VAL A 1 182 ? 29.984 -2.227 -33.383 1.00 93.69 182 VAL A N 1
ATOM 1412 C CA . VAL A 1 182 ? 30.749 -3.438 -33.731 1.00 93.69 182 VAL A CA 1
ATOM 1413 C C . VAL A 1 182 ? 30.915 -3.574 -35.244 1.00 93.69 182 VAL A C 1
ATOM 1415 O O . VAL A 1 182 ? 32.017 -3.864 -35.708 1.00 93.69 182 VAL A O 1
ATOM 1418 N N . VAL A 1 183 ? 29.844 -3.331 -36.007 1.00 92.94 183 VAL A N 1
ATOM 1419 C CA . VAL A 1 183 ? 29.870 -3.359 -37.477 1.00 92.94 183 VAL A CA 1
ATOM 1420 C C . VAL A 1 183 ? 30.783 -2.265 -38.027 1.00 92.94 183 VAL A C 1
ATOM 1422 O O . VAL A 1 183 ? 31.605 -2.544 -38.894 1.00 92.94 183 VAL A O 1
ATOM 1425 N N . ALA A 1 184 ? 30.690 -1.042 -37.500 1.00 91.44 184 ALA A N 1
ATOM 1426 C CA . ALA A 1 184 ? 31.535 0.071 -37.923 1.00 91.44 184 ALA A CA 1
ATOM 1427 C C . ALA A 1 184 ? 33.028 -0.197 -37.672 1.00 91.44 184 ALA A C 1
ATOM 1429 O O . ALA A 1 184 ? 33.840 0.132 -38.525 1.00 91.44 184 ALA A O 1
ATOM 1430 N N . VAL A 1 185 ? 33.379 -0.822 -36.542 1.00 94.75 185 VAL A N 1
ATOM 1431 C CA . VAL A 1 185 ? 34.769 -1.181 -36.200 1.00 94.75 185 VAL A CA 1
ATOM 1432 C C . VAL A 1 185 ? 35.295 -2.370 -37.014 1.00 94.75 185 VAL A C 1
ATOM 1434 O O . VAL A 1 185 ? 36.498 -2.492 -37.161 1.00 94.75 185 VAL A O 1
ATOM 1437 N N . HIS A 1 186 ? 34.437 -3.253 -37.537 1.00 88.38 186 HIS A N 1
ATOM 1438 C CA . HIS A 1 186 ? 34.874 -4.361 -38.405 1.00 88.38 186 HIS A CA 1
ATOM 1439 C C . HIS A 1 186 ? 34.916 -3.996 -39.895 1.00 88.38 186 HIS A C 1
ATOM 1441 O O . HIS A 1 186 ? 35.584 -4.676 -40.669 1.00 88.38 186 HIS A O 1
ATOM 1447 N N . LEU A 1 187 ? 34.162 -2.975 -40.315 1.00 80.44 187 LEU A N 1
ATOM 1448 C CA . LEU A 1 187 ? 34.164 -2.472 -41.694 1.00 80.44 187 LEU A CA 1
ATOM 1449 C C . LEU A 1 187 ? 35.315 -1.495 -41.984 1.00 80.44 187 LEU A C 1
ATOM 1451 O O . LEU A 1 187 ? 35.547 -1.190 -43.153 1.00 80.44 187 LEU A O 1
ATOM 1455 N N . TYR A 1 188 ? 35.999 -1.005 -40.948 1.00 58.62 188 TYR A N 1
ATOM 1456 C CA . TYR A 1 188 ? 37.169 -0.125 -41.017 1.00 58.62 188 TYR A CA 1
ATOM 1457 C C . TYR A 1 188 ? 38.404 -0.833 -40.467 1.00 58.62 188 TYR A C 1
ATOM 1459 O O . TYR A 1 188 ? 39.499 -0.594 -41.021 1.00 58.62 188 TYR A O 1
#

Sequence (188 aa):
NYKLGALNSNVAFIVMLIVAGSGVIGRYIYGKIHLGLNGRKVAIKQILDDAAGMQRSLGGDLPGGSEIIQEMSTFAEVAMAPRCHATQSFMAMLVLGFRAQASRARLVRRVRIALAAEASVRGWSRRERRDREVEARELIGLYFAAINKAATFSFYERLFALWHVLHLPLFILLIAAVLVHVVAVHLY

Radius of gyration: 26.13 Å; chains: 1; bounding box: 65×44×75 Å

Secondary structure (DSSP, 8-state):
---SSSHHHHHHHHHHHHHHHHHHHHHHHHHHH-S-HHHHHHHHHHHHHHHHHHHHHHHHHSTTHHHHHHHHHHHHHHHH---SSHHHHHHHHHHHHHHHHHHHHHHHHHHHHHHHHHHHHHT--HHHHHHHHHHHHHHHHHHHHHHHHHHHHHHHHHHHHHHHHHHHHHHHHHHHHHHHHHHHHHH-

pLDDT: mean 74.92, std 9.22, range [37.94, 94.75]